Protein AF-A0A7S1TAL3-F1 (afdb_monomer_lite)

Structure (mmCIF, N/CA/C/O backbone):
data_AF-A0A7S1TAL3-F1
#
_entry.id   AF-A0A7S1TAL3-F1
#
loop_
_atom_site.group_PDB
_atom_site.id
_atom_site.type_symbol
_atom_site.label_atom_id
_atom_site.label_alt_id
_atom_site.label_comp_id
_atom_site.label_asym_id
_atom_site.label_entity_id
_atom_site.label_seq_id
_atom_site.pdbx_PDB_ins_code
_atom_site.Cartn_x
_atom_site.Cartn_y
_atom_site.Cartn_z
_atom_site.occupancy
_atom_site.B_iso_or_equiv
_atom_site.auth_seq_id
_atom_site.auth_comp_id
_atom_site.auth_asym_id
_atom_site.auth_atom_id
_atom_site.pdbx_PDB_model_num
ATOM 1 N N . VAL A 1 1 ? 20.346 -22.098 3.395 1.00 31.67 1 VAL A N 1
ATOM 2 C CA . VAL A 1 1 ? 19.016 -22.725 3.570 1.00 31.67 1 VAL A CA 1
ATOM 3 C C . VAL A 1 1 ? 18.411 -22.099 4.818 1.00 31.67 1 VAL A C 1
ATOM 5 O O . VAL A 1 1 ? 18.788 -22.485 5.912 1.00 31.67 1 VAL A O 1
ATOM 8 N N . GLY A 1 2 ? 17.662 -21.004 4.660 1.00 36.34 2 GLY A N 1
ATOM 9 C CA . GLY A 1 2 ? 17.083 -20.245 5.777 1.00 36.34 2 GLY A CA 1
ATOM 10 C C . GLY A 1 2 ? 15.679 -20.756 6.079 1.00 36.34 2 GLY A C 1
ATOM 11 O O . GLY A 1 2 ? 14.938 -21.040 5.139 1.00 36.34 2 GLY A O 1
ATOM 12 N N . ALA A 1 3 ? 15.357 -20.921 7.361 1.00 31.17 3 ALA A N 1
ATOM 13 C CA . ALA A 1 3 ? 14.063 -21.399 7.830 1.00 31.17 3 ALA A CA 1
ATOM 14 C C . ALA A 1 3 ? 12.910 -20.574 7.228 1.00 31.17 3 ALA A C 1
ATOM 16 O O . ALA A 1 3 ? 12.996 -19.350 7.124 1.00 31.17 3 ALA A O 1
ATOM 17 N N . GLN A 1 4 ? 11.852 -21.261 6.797 1.00 40.84 4 GLN A N 1
ATOM 18 C CA . GLN A 1 4 ? 10.579 -20.632 6.464 1.00 40.84 4 GLN A CA 1
ATOM 19 C C . GLN A 1 4 ? 9.936 -20.204 7.785 1.00 40.84 4 GLN A C 1
ATOM 21 O O . GLN A 1 4 ? 9.434 -21.050 8.518 1.00 40.84 4 GLN A O 1
ATOM 26 N N . ASP A 1 5 ? 9.989 -18.917 8.120 1.00 50.72 5 ASP A N 1
ATOM 27 C CA . ASP A 1 5 ? 9.186 -18.391 9.221 1.00 50.72 5 ASP A CA 1
ATOM 28 C C . ASP A 1 5 ? 7.771 -18.150 8.689 1.00 50.72 5 ASP A C 1
ATOM 30 O O . ASP A 1 5 ? 7.464 -17.083 8.159 1.00 50.72 5 ASP A O 1
ATOM 34 N N . GLU A 1 6 ? 6.877 -19.126 8.867 1.00 53.66 6 GLU A N 1
ATOM 35 C CA . GLU A 1 6 ? 5.425 -19.036 8.589 1.00 53.66 6 GLU A CA 1
ATOM 36 C C . GLU A 1 6 ? 4.702 -17.974 9.460 1.00 53.66 6 GLU A C 1
ATOM 38 O O . GLU A 1 6 ? 3.482 -17.965 9.632 1.00 53.66 6 GLU A O 1
ATOM 43 N N . HIS A 1 7 ? 5.454 -17.056 10.068 1.00 68.19 7 HIS A N 1
ATOM 44 C CA . HIS A 1 7 ? 4.998 -16.087 11.052 1.00 68.19 7 HIS A CA 1
ATOM 45 C C . HIS A 1 7 ? 5.219 -14.635 10.628 1.00 68.19 7 HIS A C 1
ATOM 47 O O . HIS A 1 7 ? 4.791 -13.735 11.359 1.00 68.19 7 HIS A O 1
ATOM 53 N N . LEU A 1 8 ? 5.837 -14.373 9.476 1.00 85.94 8 LEU A N 1
ATOM 54 C CA . LEU A 1 8 ? 6.103 -13.004 9.045 1.00 85.94 8 LEU A CA 1
ATOM 55 C C . LEU A 1 8 ? 4.869 -12.356 8.420 1.00 85.94 8 LEU A C 1
ATOM 57 O O . LEU A 1 8 ? 4.159 -12.945 7.603 1.00 85.94 8 LEU A O 1
ATOM 61 N N . VAL A 1 9 ? 4.642 -11.104 8.805 1.00 90.19 9 VAL A N 1
ATOM 62 C CA . VAL A 1 9 ? 3.695 -10.208 8.149 1.00 90.19 9 VAL A CA 1
ATOM 63 C C . VAL A 1 9 ? 4.420 -9.488 7.014 1.00 90.19 9 VAL A C 1
ATOM 65 O O . VAL A 1 9 ? 5.457 -8.852 7.227 1.00 90.19 9 VAL A O 1
ATOM 68 N N . CYS A 1 10 ? 3.862 -9.596 5.813 1.00 91.50 10 CYS A N 1
ATOM 69 C CA . CYS A 1 10 ? 4.361 -8.963 4.604 1.00 91.50 10 CYS A CA 1
ATOM 70 C C . CYS A 1 10 ? 4.249 -7.439 4.705 1.00 91.50 10 CYS A C 1
ATOM 72 O O . CYS A 1 10 ? 3.148 -6.931 4.918 1.00 91.50 10 CYS A O 1
ATOM 74 N N . THR A 1 11 ? 5.338 -6.695 4.481 1.00 91.81 11 THR A N 1
ATOM 75 C CA . THR A 1 11 ? 5.285 -5.223 4.518 1.00 91.81 11 THR A CA 1
ATOM 76 C C . THR A 1 11 ? 4.752 -4.564 3.243 1.00 91.81 11 THR A C 1
ATOM 78 O O . THR A 1 11 ? 4.696 -3.342 3.179 1.00 91.81 11 THR A O 1
ATOM 81 N N . GLY A 1 12 ? 4.319 -5.329 2.241 1.00 92.62 12 GLY A N 1
ATOM 82 C CA . GLY A 1 12 ? 3.618 -4.778 1.074 1.00 92.62 12 GLY A CA 1
ATOM 83 C C . GLY A 1 12 ? 2.098 -4.933 1.109 1.00 92.62 12 GLY A C 1
ATOM 84 O O . GLY A 1 12 ? 1.425 -4.426 0.219 1.00 92.62 12 GLY A O 1
ATOM 85 N N . PHE A 1 13 ? 1.531 -5.606 2.119 1.00 95.50 13 PHE A N 1
ATOM 86 C CA . PHE A 1 13 ? 0.078 -5.669 2.305 1.00 95.50 13 PHE A CA 1
ATOM 87 C C . PHE A 1 13 ? -0.296 -5.899 3.778 1.00 95.50 13 PHE A C 1
ATOM 89 O O . PHE A 1 13 ? -0.307 -7.037 4.260 1.00 95.50 13 PHE A O 1
ATOM 96 N N . PHE A 1 14 ? -0.613 -4.824 4.500 1.00 95.38 14 PHE A N 1
ATOM 97 C CA . PHE A 1 14 ? -1.013 -4.878 5.911 1.00 95.38 14 PHE A CA 1
ATOM 98 C C . PHE A 1 14 ? -1.975 -3.752 6.276 1.00 95.38 14 PHE A C 1
ATOM 100 O O . PHE A 1 14 ? -2.014 -2.705 5.641 1.00 95.38 14 PHE A O 1
ATOM 107 N N . MET A 1 15 ? -2.724 -3.953 7.348 1.00 97.31 15 MET A N 1
ATOM 108 C CA . MET A 1 15 ? -3.739 -3.068 7.877 1.00 97.31 15 MET A CA 1
ATOM 109 C C . MET A 1 15 ? -3.502 -2.823 9.364 1.00 97.31 15 MET A C 1
ATOM 111 O O . MET A 1 15 ? -3.191 -3.746 10.118 1.00 97.31 15 MET A O 1
ATOM 115 N N . PHE A 1 16 ? -3.699 -1.578 9.777 1.00 98.19 16 PHE A N 1
ATOM 116 C CA . PHE A 1 16 ? -3.522 -1.108 11.141 1.00 98.19 16 PHE A CA 1
ATOM 117 C C . PHE A 1 16 ? -4.786 -0.434 11.654 1.00 98.19 16 PHE A C 1
ATOM 119 O O . PHE A 1 16 ? -5.358 0.411 10.964 1.00 98.19 16 PHE A O 1
ATOM 126 N N . SER A 1 17 ? -5.184 -0.754 12.884 1.00 97.12 17 SER A N 1
ATOM 127 C CA . SER A 1 17 ? -6.242 -0.025 13.585 1.00 97.12 17 SER A CA 1
ATOM 128 C C . SER A 1 17 ? -5.809 1.416 13.870 1.00 97.12 17 SER A C 1
ATOM 130 O O . SER A 1 17 ? -4.760 1.653 14.475 1.00 97.12 17 SER A O 1
ATOM 132 N N . THR A 1 18 ? -6.631 2.394 13.482 1.00 96.62 18 THR A N 1
ATOM 133 C CA . THR A 1 18 ? -6.373 3.819 13.759 1.00 96.62 18 THR A CA 1
ATOM 134 C C . THR A 1 18 ? -6.620 4.174 15.226 1.00 96.62 18 THR A C 1
ATOM 136 O O . THR A 1 18 ? -6.061 5.145 15.740 1.00 96.62 18 THR A O 1
ATOM 139 N N . GLY A 1 19 ? -7.437 3.390 15.930 1.00 92.88 19 GLY A N 1
ATOM 140 C CA . GLY A 1 19 ? -7.801 3.634 17.326 1.00 92.88 19 GLY A CA 1
ATOM 141 C C . GLY A 1 19 ? -6.723 3.226 18.331 1.00 92.88 19 GLY A C 1
ATOM 142 O O . GLY A 1 19 ? -6.745 3.700 19.460 1.00 92.88 19 GLY A O 1
ATOM 143 N N . SER A 1 20 ? -5.759 2.385 17.941 1.00 95.31 20 SER A N 1
ATOM 144 C CA . SER A 1 20 ? -4.772 1.820 18.869 1.00 95.31 20 SER A CA 1
ATOM 145 C C . SER A 1 20 ? -3.570 2.757 19.092 1.00 95.31 20 SER A C 1
ATOM 147 O O . SER A 1 20 ? -2.819 3.045 18.153 1.00 95.31 20 SER A O 1
ATOM 149 N N . PRO A 1 21 ? -3.305 3.229 20.328 1.00 95.62 21 PRO A N 1
ATOM 150 C CA . PRO A 1 21 ? -2.084 3.980 20.632 1.00 95.62 21 PRO A CA 1
ATOM 151 C C . PRO A 1 21 ? -0.825 3.118 20.485 1.00 95.62 21 PRO A C 1
ATOM 153 O O . PRO A 1 21 ? 0.211 3.609 20.047 1.00 95.62 21 PRO A O 1
ATOM 156 N N . ARG A 1 22 ? -0.925 1.815 20.784 1.00 96.25 22 ARG A N 1
ATOM 157 C CA . ARG A 1 22 ? 0.180 0.854 20.652 1.00 96.25 22 ARG A CA 1
ATOM 158 C C . ARG A 1 22 ? 0.617 0.667 19.206 1.00 96.25 22 ARG A C 1
ATOM 160 O O . ARG A 1 22 ? 1.812 0.596 18.948 1.00 96.25 22 ARG A O 1
ATOM 167 N N . VAL A 1 23 ? -0.329 0.662 18.265 1.00 97.06 23 VAL A N 1
ATOM 168 C CA . VAL A 1 23 ? -0.021 0.674 16.827 1.00 97.06 23 VAL A CA 1
ATOM 169 C C . VAL A 1 23 ? 0.816 1.901 16.467 1.00 97.06 23 VAL A C 1
ATOM 171 O O . VAL A 1 23 ? 1.819 1.770 15.773 1.00 97.06 23 VAL A O 1
ATOM 174 N N . ARG A 1 24 ? 0.473 3.089 16.982 1.00 97.50 24 ARG A N 1
ATOM 175 C CA . ARG A 1 24 ? 1.278 4.299 16.742 1.00 97.50 24 ARG A CA 1
ATOM 176 C C . ARG A 1 24 ? 2.685 4.172 17.328 1.00 97.50 24 ARG A C 1
ATOM 178 O O . ARG A 1 24 ? 3.638 4.555 16.658 1.00 97.50 24 ARG A O 1
ATOM 185 N N . SER A 1 25 ? 2.828 3.622 18.536 1.00 97.88 25 SER A N 1
ATOM 186 C CA . SER A 1 25 ? 4.144 3.358 19.140 1.00 97.88 25 SER A CA 1
ATOM 187 C C . SER A 1 25 ? 4.979 2.396 18.289 1.00 97.88 25 SER A C 1
ATOM 189 O O . SER A 1 25 ? 6.106 2.733 17.938 1.00 97.88 25 SER A O 1
ATOM 191 N N . LEU A 1 26 ? 4.398 1.270 17.855 1.00 97.12 26 LEU A N 1
ATOM 192 C CA . LEU A 1 26 ? 5.050 0.311 16.958 1.00 97.12 26 LEU A CA 1
ATOM 193 C C . LEU A 1 26 ? 5.553 0.985 15.674 1.00 97.12 26 LEU A C 1
ATOM 195 O O . LEU A 1 26 ? 6.685 0.755 15.252 1.00 97.12 26 LEU A O 1
ATOM 199 N N . LEU A 1 27 ? 4.718 1.811 15.042 1.00 96.50 27 LEU A N 1
ATOM 200 C CA . LEU A 1 27 ? 5.072 2.485 13.796 1.00 96.50 27 LEU A CA 1
ATOM 201 C C . LEU A 1 27 ? 6.194 3.516 13.983 1.00 96.50 27 LEU A C 1
ATOM 203 O O . LEU A 1 27 ? 7.066 3.608 13.120 1.00 96.50 27 LEU A O 1
ATOM 207 N N . ARG A 1 28 ? 6.210 4.256 15.102 1.00 96.00 28 ARG A N 1
ATOM 208 C CA . ARG A 1 28 ? 7.301 5.194 15.434 1.00 96.00 28 ARG A CA 1
ATOM 209 C C . ARG A 1 28 ? 8.612 4.455 15.714 1.00 96.00 28 ARG A C 1
ATOM 211 O O . ARG A 1 28 ? 9.658 4.866 15.217 1.00 96.00 28 ARG A O 1
ATOM 218 N N . ASP A 1 29 ? 8.560 3.330 16.424 1.00 95.19 29 ASP A N 1
ATOM 219 C CA . ASP A 1 29 ? 9.739 2.488 16.660 1.00 95.19 29 ASP A CA 1
ATOM 220 C C . ASP A 1 29 ? 10.274 1.880 15.357 1.00 95.19 29 ASP A C 1
ATOM 222 O O . ASP A 1 29 ? 11.488 1.806 15.142 1.00 95.19 29 ASP A O 1
ATOM 226 N N . TRP A 1 30 ? 9.370 1.461 14.465 1.00 94.50 30 TRP A N 1
ATOM 227 C CA . TRP A 1 30 ? 9.727 0.982 13.135 1.00 94.50 30 TRP A CA 1
ATOM 228 C C . TRP A 1 30 ? 10.396 2.085 12.309 1.00 94.50 30 TRP A C 1
ATOM 230 O O . TRP A 1 30 ? 11.472 1.859 11.754 1.00 94.50 30 TRP A O 1
ATOM 240 N N . GLU A 1 31 ? 9.819 3.288 12.272 1.00 92.69 31 GLU A N 1
ATOM 241 C CA . GLU A 1 31 ? 10.407 4.447 11.595 1.00 92.69 31 GLU A CA 1
ATOM 242 C C . GLU A 1 31 ? 11.824 4.752 12.104 1.00 92.69 31 GLU A C 1
ATOM 244 O O . GLU A 1 31 ? 12.770 4.852 11.311 1.00 92.69 31 GLU A O 1
ATOM 249 N N . ALA A 1 32 ? 11.987 4.860 13.424 1.00 91.31 32 ALA A N 1
ATOM 250 C CA . ALA A 1 32 ? 13.266 5.165 14.055 1.00 91.31 32 ALA A CA 1
ATOM 251 C C . ALA A 1 32 ? 14.331 4.112 13.712 1.00 91.31 32 ALA A C 1
ATOM 253 O O . ALA A 1 32 ? 15.480 4.448 13.417 1.00 91.31 32 ALA A O 1
ATOM 254 N N . ALA A 1 33 ? 13.944 2.834 13.678 1.00 89.56 33 ALA A N 1
ATOM 255 C CA . ALA A 1 33 ? 14.858 1.739 13.386 1.00 89.56 33 ALA A CA 1
ATOM 256 C C . ALA A 1 33 ? 15.307 1.688 11.912 1.00 89.56 33 ALA A C 1
ATOM 258 O O . ALA A 1 33 ? 16.466 1.363 11.643 1.00 89.56 33 ALA A O 1
ATOM 259 N N . ILE A 1 34 ? 14.439 2.027 10.947 1.00 86.06 34 ILE A N 1
ATOM 260 C CA . ILE A 1 34 ? 14.792 1.954 9.513 1.00 86.06 34 ILE A CA 1
ATOM 261 C C . ILE A 1 34 ? 15.423 3.230 8.958 1.00 86.06 34 ILE A C 1
ATOM 263 O O . ILE A 1 34 ? 16.014 3.192 7.877 1.00 86.06 34 ILE A O 1
ATOM 267 N N . SER A 1 35 ? 15.357 4.341 9.695 1.00 71.50 35 SER A N 1
ATOM 268 C CA . SER A 1 35 ? 15.906 5.640 9.276 1.00 71.50 35 SER A CA 1
ATOM 269 C C . SER A 1 35 ? 17.418 5.612 8.992 1.00 71.50 35 SER A C 1
ATOM 271 O O . SER A 1 35 ? 17.929 6.477 8.287 1.00 71.50 35 SER A O 1
ATOM 273 N N . HIS A 1 36 ? 18.131 4.577 9.450 1.00 63.97 36 HIS A N 1
ATOM 274 C CA . HIS A 1 36 ? 19.556 4.371 9.175 1.00 63.97 36 HIS A CA 1
ATOM 275 C C . HIS A 1 36 ? 19.860 3.590 7.881 1.00 63.97 36 HIS A C 1
ATOM 277 O O . HIS A 1 36 ? 21.029 3.356 7.582 1.00 63.97 36 HIS A O 1
ATOM 283 N N . GLY A 1 37 ? 18.848 3.161 7.113 1.00 58.12 37 GLY A N 1
ATOM 284 C CA . GLY A 1 37 ? 18.991 2.691 5.724 1.00 58.12 37 GLY A CA 1
ATOM 285 C C . GLY A 1 37 ? 19.836 1.429 5.497 1.00 58.12 37 GLY A C 1
ATOM 286 O O . GLY A 1 37 ? 20.181 1.124 4.358 1.00 58.12 37 GLY A O 1
ATOM 287 N N . LYS A 1 38 ? 20.202 0.688 6.551 1.00 62.31 38 LYS A N 1
ATOM 288 C CA . LYS A 1 38 ? 21.077 -0.497 6.445 1.00 62.31 38 LYS A CA 1
ATOM 289 C C . LYS A 1 38 ? 20.323 -1.826 6.410 1.00 62.31 38 LYS A C 1
ATOM 291 O O . LYS A 1 38 ? 20.870 -2.799 5.897 1.00 62.31 38 LYS A O 1
ATOM 296 N N . VAL A 1 39 ? 19.080 -1.863 6.886 1.00 70.44 39 VAL A N 1
ATOM 297 C CA . VAL A 1 39 ? 18.342 -3.107 7.160 1.00 70.44 39 VAL A CA 1
ATOM 298 C C . VAL A 1 39 ? 17.138 -3.260 6.226 1.00 70.44 39 VAL A C 1
ATOM 300 O O . VAL A 1 39 ? 16.572 -2.272 5.761 1.00 70.44 39 VAL A O 1
ATOM 303 N N . VAL A 1 40 ? 16.754 -4.505 5.935 1.00 77.81 40 VAL A N 1
ATOM 304 C CA . VAL A 1 40 ? 15.562 -4.837 5.142 1.00 77.81 40 VAL A CA 1
ATOM 305 C C . VAL A 1 40 ? 14.298 -4.416 5.895 1.00 77.81 40 VAL A C 1
ATOM 307 O O . VAL A 1 40 ? 14.101 -4.778 7.055 1.00 77.81 40 VAL A O 1
ATOM 310 N N . ASN A 1 41 ? 13.422 -3.668 5.221 1.00 84.12 41 ASN A N 1
ATOM 311 C CA . ASN A 1 41 ? 12.219 -3.066 5.803 1.00 84.12 41 ASN A CA 1
ATOM 312 C C . ASN A 1 41 ? 11.300 -4.090 6.507 1.00 84.12 41 ASN A C 1
ATOM 314 O O . ASN A 1 41 ? 10.882 -3.849 7.639 1.00 84.12 41 ASN A O 1
ATOM 318 N N . GLN A 1 42 ? 11.044 -5.241 5.868 1.00 86.88 42 GLN A N 1
ATOM 319 C CA . GLN A 1 42 ? 10.211 -6.319 6.419 1.00 86.88 42 GLN A CA 1
ATOM 320 C C . GLN A 1 42 ? 10.800 -6.951 7.682 1.00 86.88 42 GLN A C 1
ATOM 322 O O . GLN A 1 42 ? 10.053 -7.264 8.610 1.00 86.88 42 GLN A O 1
ATOM 327 N N . TYR A 1 43 ? 12.126 -7.114 7.731 1.00 87.25 43 TYR A N 1
ATOM 328 C CA . TYR A 1 43 ? 12.809 -7.678 8.894 1.00 87.25 43 TYR A CA 1
ATOM 329 C C . TYR A 1 43 ? 12.620 -6.779 10.113 1.00 87.25 43 TYR A C 1
ATOM 331 O O . TYR A 1 43 ? 12.128 -7.233 11.142 1.00 87.25 43 TYR A O 1
ATOM 339 N N . VAL A 1 44 ? 12.926 -5.486 9.968 1.00 89.88 44 VAL A N 1
ATOM 340 C CA . VAL A 1 44 ? 12.800 -4.534 11.078 1.00 89.88 44 VAL A CA 1
ATOM 341 C C . VAL A 1 44 ? 11.356 -4.442 11.551 1.00 89.88 44 VAL A C 1
ATOM 343 O O . VAL A 1 44 ? 11.113 -4.449 12.753 1.00 89.88 44 VAL A O 1
ATOM 346 N N . PHE A 1 45 ? 10.392 -4.400 10.626 1.00 92.94 45 PHE A N 1
ATOM 347 C CA . PHE A 1 45 ? 8.981 -4.374 10.996 1.00 92.94 45 PHE A CA 1
ATOM 348 C C . PHE A 1 45 ? 8.594 -5.576 11.861 1.00 92.94 45 PHE A C 1
ATOM 350 O O . PHE A 1 45 ? 8.021 -5.397 12.931 1.00 92.94 45 PHE A O 1
ATOM 357 N N . ASN A 1 46 ? 8.921 -6.794 11.420 1.00 92.38 46 ASN A N 1
ATOM 358 C CA . ASN A 1 46 ? 8.547 -8.005 12.144 1.00 92.38 46 ASN A CA 1
ATOM 359 C C . ASN A 1 46 ? 9.306 -8.144 13.472 1.00 92.38 46 ASN A C 1
ATOM 361 O O . ASN A 1 46 ? 8.701 -8.559 14.456 1.00 92.38 46 ASN A O 1
ATOM 365 N N . GLU A 1 47 ? 10.578 -7.736 13.538 1.00 91.50 47 GLU A N 1
ATOM 366 C CA . GLU A 1 47 ? 11.334 -7.646 14.796 1.00 91.50 47 GLU A CA 1
ATOM 367 C C . GLU A 1 47 ? 10.617 -6.728 15.797 1.00 91.50 47 GLU A C 1
ATOM 369 O O . GLU A 1 47 ? 10.385 -7.115 16.943 1.00 91.50 47 GLU A O 1
ATOM 374 N N . LYS A 1 48 ? 10.204 -5.527 15.361 1.00 93.62 48 LYS A N 1
ATOM 375 C CA . LYS A 1 48 ? 9.462 -4.602 16.228 1.00 93.62 48 LYS A CA 1
ATOM 376 C C . LYS A 1 48 ? 8.092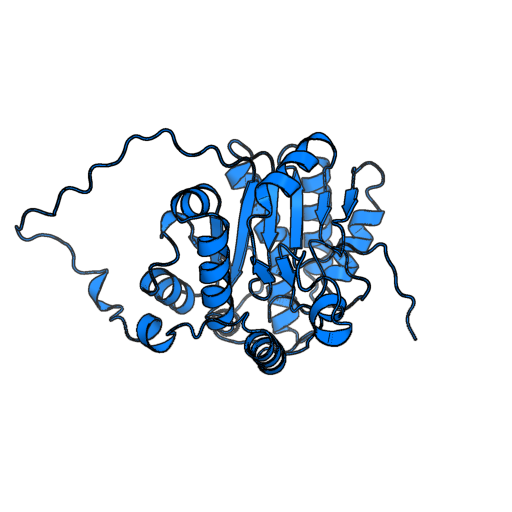 -5.153 16.588 1.00 93.62 48 LYS A C 1
ATOM 378 O O . LYS A 1 48 ? 7.752 -5.153 17.763 1.00 93.62 48 LYS A O 1
ATOM 383 N N . LEU A 1 49 ? 7.340 -5.706 15.639 1.00 94.00 49 LEU A N 1
ATOM 384 C CA . LEU A 1 49 ? 6.025 -6.294 15.901 1.00 94.00 49 LEU A CA 1
ATOM 385 C C . LEU A 1 49 ? 6.093 -7.401 16.966 1.00 94.00 49 LEU A C 1
ATOM 387 O O . LEU A 1 49 ? 5.236 -7.461 17.842 1.00 94.00 49 LEU A O 1
ATOM 391 N N . GLN A 1 50 ? 7.134 -8.239 16.944 1.00 92.19 50 GLN A N 1
ATOM 392 C CA . GLN A 1 50 ? 7.340 -9.289 17.948 1.00 92.19 50 GLN A CA 1
ATOM 393 C C . GLN A 1 50 ? 7.608 -8.749 19.361 1.00 92.19 50 GLN A C 1
ATOM 395 O O . GLN A 1 50 ? 7.318 -9.449 20.334 1.00 92.19 50 GLN A O 1
ATOM 400 N N . ALA A 1 51 ? 8.139 -7.531 19.497 1.00 93.25 51 ALA A N 1
ATOM 401 C CA . ALA A 1 51 ? 8.347 -6.892 20.796 1.00 93.25 51 ALA A CA 1
ATOM 402 C C . ALA A 1 51 ? 7.029 -6.414 21.440 1.00 93.25 51 ALA A C 1
ATOM 404 O O . ALA A 1 51 ? 6.944 -6.314 22.663 1.00 93.25 51 ALA A O 1
ATOM 405 N N . TYR A 1 52 ? 5.983 -6.184 20.641 1.00 94.56 52 TYR A N 1
ATOM 406 C CA . TYR A 1 52 ? 4.663 -5.733 21.091 1.00 94.56 52 TYR A CA 1
ATOM 407 C C . TYR A 1 52 ? 3.712 -6.919 21.318 1.00 94.56 52 TYR A C 1
ATOM 409 O O . TYR A 1 52 ? 2.803 -7.183 20.532 1.00 94.56 52 TYR A O 1
ATOM 417 N N . ARG A 1 53 ? 3.933 -7.665 22.409 1.00 90.38 53 ARG A N 1
ATOM 418 C CA . ARG A 1 53 ? 3.177 -8.894 22.742 1.00 90.38 53 ARG A CA 1
ATOM 419 C C . ARG A 1 53 ? 1.695 -8.666 23.063 1.00 90.38 53 ARG A C 1
ATOM 421 O O . ARG A 1 53 ? 0.929 -9.622 23.043 1.00 90.38 53 ARG A O 1
ATOM 428 N N . ASP A 1 54 ? 1.311 -7.434 23.381 1.00 92.19 54 ASP A N 1
ATOM 429 C CA . ASP A 1 54 ? -0.056 -7.021 23.706 1.00 92.19 54 ASP A CA 1
ATOM 430 C C . ASP A 1 54 ? -0.891 -6.639 22.473 1.00 92.19 54 ASP A C 1
ATOM 432 O O . ASP A 1 54 ? -2.110 -6.508 22.584 1.00 92.19 54 ASP A O 1
ATOM 436 N N . LEU A 1 55 ? -0.273 -6.493 21.294 1.00 95.25 55 LEU A N 1
ATOM 437 C CA . LEU A 1 55 ? -1.004 -6.272 20.048 1.00 95.25 55 LEU A CA 1
ATOM 438 C C . LEU A 1 55 ? -1.674 -7.562 19.570 1.00 95.25 55 LEU A C 1
ATOM 440 O O . LEU A 1 55 ? -1.041 -8.611 19.431 1.00 95.25 55 LEU A O 1
ATOM 444 N N . ARG A 1 56 ? -2.958 -7.467 19.223 1.00 96.00 56 ARG A N 1
ATOM 445 C CA . ARG A 1 56 ? -3.690 -8.562 18.584 1.00 96.00 56 ARG A CA 1
ATOM 446 C C . ARG A 1 56 ? -3.353 -8.563 17.099 1.00 96.00 56 ARG A C 1
ATOM 448 O O . ARG A 1 56 ? -3.774 -7.676 16.358 1.00 96.00 56 ARG A O 1
ATOM 455 N N . VAL A 1 57 ? -2.593 -9.563 16.664 1.00 94.94 57 VAL A N 1
ATOM 456 C CA . VAL A 1 57 ? -2.122 -9.685 15.279 1.00 94.94 57 VAL A CA 1
ATOM 457 C C . VAL A 1 57 ? -2.852 -10.819 14.569 1.00 94.94 57 VAL A C 1
ATOM 459 O O . VAL A 1 57 ? -2.853 -11.950 15.052 1.00 94.94 57 VAL A O 1
ATOM 462 N N . SER A 1 58 ? -3.416 -10.534 13.397 1.00 94.25 58 SER A N 1
ATOM 463 C CA . SER A 1 58 ? -3.932 -11.550 12.479 1.00 94.25 58 SER A CA 1
ATOM 464 C C . SER A 1 58 ? -3.097 -11.639 11.213 1.00 94.25 58 SER A C 1
ATOM 466 O O . SER A 1 58 ? -2.505 -10.669 10.737 1.00 94.25 58 SER A O 1
ATOM 468 N N . ARG A 1 59 ? -3.077 -12.838 10.649 1.00 92.25 59 ARG A N 1
ATOM 469 C CA . ARG A 1 59 ? -2.387 -13.162 9.412 1.00 92.25 59 ARG A CA 1
ATOM 470 C C . ARG A 1 59 ? -3.418 -13.620 8.401 1.00 92.25 59 ARG A C 1
ATOM 472 O O . ARG A 1 59 ? -4.154 -14.572 8.647 1.00 92.25 59 ARG A O 1
ATOM 479 N N . LEU A 1 60 ? -3.468 -12.940 7.267 1.00 93.94 60 LEU A N 1
ATOM 480 C CA . LEU A 1 60 ? -4.441 -13.232 6.227 1.00 93.94 60 LEU A CA 1
ATOM 481 C C . LEU A 1 60 ? -4.167 -14.608 5.605 1.00 93.94 60 LEU A C 1
ATOM 483 O O . LEU A 1 60 ? -3.003 -14.989 5.456 1.00 93.94 60 LEU A O 1
ATOM 487 N N . PRO A 1 61 ? -5.213 -15.369 5.244 1.00 92.25 61 PRO A N 1
ATOM 488 C CA . PRO A 1 61 ? -5.043 -16.706 4.703 1.00 92.25 61 PRO A CA 1
ATOM 489 C C . PRO A 1 61 ? -4.434 -16.646 3.302 1.00 92.25 61 PRO A C 1
ATOM 491 O O . PRO A 1 61 ? -4.911 -15.913 2.433 1.00 92.25 61 PRO A O 1
ATOM 494 N N . HIS A 1 62 ? -3.429 -17.485 3.051 1.00 90.31 62 HIS A N 1
ATOM 495 C CA . HIS A 1 62 ? -2.786 -17.600 1.741 1.00 90.31 62 HIS A CA 1
ATOM 496 C C . HIS A 1 62 ? -3.749 -17.943 0.600 1.00 90.31 62 HIS A C 1
ATOM 498 O O . HIS A 1 62 ? -3.483 -17.582 -0.542 1.00 90.31 62 HIS A O 1
ATOM 504 N N . SER A 1 63 ? -4.884 -18.581 0.899 1.00 91.31 63 SER A N 1
ATOM 505 C CA . SER A 1 63 ? -5.921 -18.865 -0.093 1.00 91.31 63 SER A CA 1
ATOM 506 C C . SER A 1 63 ? -6.574 -17.622 -0.686 1.00 91.31 63 SER A C 1
ATOM 508 O O . SER A 1 63 ? -7.007 -17.663 -1.836 1.00 91.31 63 SER A O 1
ATOM 510 N N . LEU A 1 64 ? -6.625 -16.526 0.070 1.00 94.69 64 LEU A N 1
ATOM 511 C CA . LEU A 1 64 ? -7.218 -15.262 -0.364 1.00 94.69 64 LEU A CA 1
ATOM 512 C C . LEU A 1 64 ? -6.151 -14.197 -0.655 1.00 94.69 64 LEU A C 1
ATOM 514 O O . LEU A 1 64 ? -6.375 -13.337 -1.503 1.00 94.69 64 LEU A O 1
ATOM 518 N N . PHE A 1 65 ? -4.997 -14.276 0.015 1.00 95.00 65 PHE A N 1
ATOM 519 C CA . PHE A 1 65 ? -3.891 -13.319 -0.083 1.00 95.00 65 PHE A CA 1
ATOM 520 C C . PHE A 1 65 ? -2.549 -14.043 -0.315 1.00 95.00 65 PHE A C 1
ATOM 522 O O . PHE A 1 65 ? -1.666 -14.011 0.549 1.00 95.00 65 PHE A O 1
ATOM 529 N N . PRO A 1 66 ? -2.380 -14.779 -1.431 1.00 92.94 66 PRO A N 1
ATOM 530 C CA . PRO A 1 66 ? -1.136 -15.484 -1.708 1.00 92.94 66 PRO A CA 1
ATOM 531 C C . PRO A 1 66 ? 0.026 -14.520 -1.977 1.00 92.94 66 PRO A C 1
ATOM 533 O O . PRO A 1 66 ? -0.122 -13.500 -2.657 1.00 92.94 66 PRO A O 1
ATOM 536 N N . SER A 1 67 ? 1.219 -14.907 -1.521 1.00 90.50 67 SER A N 1
ATOM 537 C CA . SER A 1 67 ? 2.465 -14.302 -1.996 1.00 90.50 67 SER A CA 1
ATOM 538 C C . SER A 1 67 ? 2.720 -14.673 -3.458 1.00 90.50 67 SER A C 1
ATOM 540 O O . SER A 1 67 ? 2.173 -15.654 -3.983 1.00 90.50 67 SER A O 1
ATOM 542 N N . GLY A 1 68 ? 3.622 -13.943 -4.111 1.00 88.50 68 GLY A N 1
ATOM 543 C CA . GLY A 1 68 ? 3.955 -14.185 -5.512 1.00 88.50 68 GLY A CA 1
ATOM 544 C C . GLY A 1 68 ? 4.496 -15.596 -5.739 1.00 88.50 68 GLY A C 1
ATOM 545 O O . GLY A 1 68 ? 4.184 -16.242 -6.738 1.00 88.50 68 GLY A O 1
ATOM 546 N N . LYS A 1 69 ? 5.228 -16.149 -4.769 1.00 88.50 69 LYS A N 1
ATOM 547 C CA . LYS A 1 69 ? 5.697 -17.534 -4.854 1.00 88.50 69 LYS A CA 1
ATOM 548 C C . LYS A 1 69 ? 4.532 -18.523 -4.905 1.00 88.50 69 LYS A C 1
ATOM 550 O O . LYS A 1 69 ? 4.526 -19.395 -5.774 1.00 88.50 69 LYS A O 1
ATOM 555 N N . LYS A 1 70 ? 3.553 -18.394 -4.004 1.00 89.19 70 LYS A N 1
ATOM 556 C CA . LYS A 1 70 ? 2.405 -19.309 -3.957 1.00 89.19 70 LYS A CA 1
ATOM 557 C C . LYS A 1 70 ? 1.575 -19.230 -5.232 1.00 89.19 70 LYS A C 1
ATOM 559 O O . LYS A 1 70 ? 1.257 -20.260 -5.822 1.00 89.19 70 LYS A O 1
ATOM 564 N N . PHE A 1 71 ? 1.288 -18.012 -5.685 1.00 92.06 71 PHE A N 1
ATOM 565 C CA . PHE A 1 71 ? 0.433 -17.797 -6.847 1.00 92.06 71 PHE A CA 1
ATOM 566 C C . PHE A 1 71 ? 1.114 -18.191 -8.165 1.00 92.06 71 PHE A C 1
ATOM 568 O O . PHE A 1 71 ? 0.575 -18.987 -8.934 1.00 92.06 71 PHE A O 1
ATOM 575 N N . PHE A 1 72 ? 2.312 -17.661 -8.433 1.00 90.12 72 PHE A N 1
ATOM 576 C CA . PHE A 1 72 ? 2.959 -17.806 -9.740 1.00 90.12 72 PHE A CA 1
ATOM 577 C C . PHE A 1 72 ? 3.826 -19.061 -9.845 1.00 90.12 72 PHE A C 1
ATOM 579 O O . PHE A 1 72 ? 3.830 -19.707 -10.888 1.00 90.12 72 PHE A O 1
ATOM 586 N N . HIS A 1 73 ? 4.565 -19.417 -8.791 1.00 84.56 73 HIS A N 1
ATOM 587 C CA . HIS A 1 73 ? 5.530 -20.519 -8.856 1.00 84.56 73 HIS A CA 1
ATOM 588 C C . HIS A 1 73 ? 4.911 -21.853 -8.427 1.00 84.56 73 HIS A C 1
ATOM 590 O O . HIS A 1 73 ? 5.097 -22.864 -9.093 1.00 84.56 73 HIS A O 1
ATOM 596 N N . GLN A 1 74 ? 4.131 -21.857 -7.345 1.00 86.62 74 GLN A N 1
ATOM 597 C CA . GLN A 1 74 ? 3.481 -23.073 -6.841 1.00 86.62 74 GLN A CA 1
ATOM 598 C C . GLN A 1 74 ? 2.093 -23.304 -7.455 1.00 86.62 74 GLN A C 1
ATOM 600 O O . GLN A 1 74 ? 1.481 -24.338 -7.202 1.00 86.62 74 GLN A O 1
ATOM 605 N N . SER A 1 75 ? 1.602 -22.364 -8.274 1.00 84.31 75 SER A N 1
ATOM 606 C CA . SER A 1 75 ? 0.283 -22.414 -8.919 1.00 84.31 75 SER A CA 1
ATOM 607 C C . SER A 1 75 ? -0.883 -22.657 -7.949 1.00 84.31 75 SER A C 1
ATOM 609 O O . SER A 1 75 ? -1.885 -23.265 -8.316 1.00 84.31 75 SER A O 1
ATOM 611 N N . GLN A 1 76 ? -0.770 -22.164 -6.715 1.00 82.94 76 GLN A N 1
ATOM 612 C CA . GLN A 1 76 ? -1.807 -22.284 -5.695 1.00 82.94 76 GLN A CA 1
ATOM 613 C C . GLN A 1 76 ? -2.754 -21.080 -5.722 1.00 82.94 76 GLN A C 1
ATOM 615 O O . GLN A 1 76 ? -2.360 -19.964 -6.055 1.00 82.94 76 GLN A O 1
ATOM 620 N N . HIS A 1 77 ? -4.006 -21.311 -5.315 1.00 86.88 77 HIS A N 1
ATOM 621 C CA . HIS A 1 77 ? -4.994 -20.262 -5.020 1.00 86.88 77 HIS A CA 1
ATOM 622 C C . HIS A 1 77 ? -5.411 -19.382 -6.214 1.00 86.88 77 HIS A C 1
ATOM 624 O O . HIS A 1 77 ? -5.971 -18.303 -6.020 1.00 86.88 77 HIS A O 1
ATOM 630 N N . LYS A 1 78 ? -5.185 -19.848 -7.453 1.00 85.31 78 LYS A N 1
ATOM 631 C CA . LYS A 1 78 ? -5.504 -19.096 -8.680 1.00 85.31 78 LYS A CA 1
ATOM 632 C C . LYS A 1 78 ? -6.970 -18.678 -8.778 1.00 85.31 78 LYS A C 1
ATOM 634 O O . LYS A 1 78 ? -7.244 -17.594 -9.280 1.00 85.31 78 LYS A O 1
ATOM 639 N N . ASP A 1 79 ? -7.896 -19.461 -8.239 1.00 88.12 79 ASP A N 1
ATOM 640 C CA . ASP A 1 79 ? -9.331 -19.163 -8.354 1.00 88.12 79 ASP A CA 1
ATOM 641 C C . ASP A 1 79 ? -9.883 -18.395 -7.147 1.00 88.12 79 ASP A C 1
ATOM 643 O O . ASP A 1 79 ? -10.826 -17.624 -7.283 1.00 88.12 79 ASP A O 1
ATOM 647 N N . SER A 1 80 ? -9.268 -18.551 -5.971 1.00 91.81 80 SER A N 1
ATOM 648 C CA . SER A 1 80 ? -9.755 -17.978 -4.709 1.00 91.81 80 SER A CA 1
ATOM 649 C C . SER A 1 80 ? -9.077 -16.667 -4.302 1.00 91.81 80 SER A C 1
ATOM 651 O O . SER A 1 80 ? -9.584 -15.971 -3.424 1.00 91.81 80 SER A O 1
ATOM 653 N N . ALA A 1 81 ? -7.927 -16.326 -4.895 1.00 95.44 81 ALA A N 1
ATOM 654 C CA . ALA A 1 81 ? -7.162 -15.148 -4.498 1.00 95.44 81 ALA A CA 1
ATOM 655 C C . ALA A 1 81 ? -7.933 -13.846 -4.758 1.00 95.44 81 ALA A C 1
ATOM 657 O O . ALA A 1 81 ? -8.251 -13.534 -5.910 1.00 95.44 81 ALA A O 1
ATOM 658 N N . LEU A 1 82 ? -8.154 -13.074 -3.690 1.00 97.12 82 LEU A N 1
ATOM 659 C CA . LEU A 1 82 ? -8.718 -11.723 -3.722 1.00 97.12 82 LEU A CA 1
ATOM 660 C C . LEU A 1 82 ? -7.645 -10.697 -4.089 1.00 97.12 82 LEU A C 1
ATOM 662 O O . LEU A 1 82 ? -7.896 -9.798 -4.887 1.00 97.12 82 LEU A O 1
ATOM 666 N N . VAL A 1 83 ? -6.444 -10.854 -3.527 1.00 97.06 83 VAL A N 1
ATOM 667 C CA . VAL A 1 83 ? -5.283 -10.007 -3.815 1.00 97.06 83 VAL A CA 1
ATOM 668 C C . VAL A 1 83 ? -4.065 -10.886 -4.051 1.00 97.06 83 VAL A C 1
ATOM 670 O O . VAL A 1 83 ? -3.771 -11.771 -3.254 1.00 97.06 83 VAL A O 1
ATOM 673 N N . VAL A 1 84 ? -3.340 -10.633 -5.136 1.00 94.62 84 VAL A N 1
ATOM 674 C CA . VAL A 1 84 ? -2.085 -11.320 -5.467 1.00 94.62 84 VAL A CA 1
ATOM 675 C C . VAL A 1 84 ? -0.943 -10.326 -5.356 1.00 94.62 84 VAL A C 1
ATOM 677 O O . VAL A 1 84 ? -1.019 -9.261 -5.952 1.00 94.62 84 VAL A O 1
ATOM 680 N N . HIS A 1 85 ? 0.124 -10.659 -4.637 1.00 92.75 85 HIS A N 1
ATOM 681 C CA . HIS A 1 85 ? 1.262 -9.757 -4.451 1.00 92.75 85 HIS A CA 1
ATOM 682 C C . HIS A 1 85 ? 2.486 -10.270 -5.217 1.00 92.75 85 HIS A C 1
ATOM 684 O O . HIS A 1 85 ? 2.941 -11.379 -4.962 1.00 92.75 85 HIS A O 1
ATOM 690 N N . ALA A 1 86 ? 3.056 -9.500 -6.150 1.00 91.81 86 ALA A N 1
ATOM 691 C CA . ALA A 1 86 ? 4.219 -9.927 -6.944 1.00 91.81 86 ALA A CA 1
ATOM 692 C C . ALA A 1 86 ? 5.570 -9.831 -6.191 1.00 91.81 86 ALA A C 1
ATOM 694 O O . ALA A 1 86 ? 6.637 -9.785 -6.807 1.00 91.81 86 ALA A O 1
ATOM 695 N N . ASN A 1 87 ? 5.538 -9.874 -4.856 1.00 85.31 87 ASN A N 1
ATOM 696 C CA . ASN A 1 87 ? 6.660 -9.617 -3.947 1.00 85.31 87 ASN A CA 1
ATOM 697 C C . ASN A 1 87 ? 7.857 -10.571 -4.070 1.00 85.31 87 ASN A C 1
ATOM 699 O O . ASN A 1 87 ? 8.955 -10.235 -3.622 1.00 85.31 87 ASN A O 1
ATOM 703 N N . TYR A 1 88 ? 7.655 -11.751 -4.657 1.00 84.56 88 TYR A N 1
ATOM 704 C CA . TYR A 1 88 ? 8.687 -12.781 -4.788 1.00 84.56 88 TYR A CA 1
ATOM 705 C C . TYR A 1 88 ? 9.698 -12.505 -5.913 1.00 84.56 88 TYR A C 1
ATOM 707 O O . TYR A 1 88 ? 10.846 -12.939 -5.830 1.00 84.56 88 TYR A O 1
ATOM 715 N N . PHE A 1 89 ? 9.293 -11.803 -6.974 1.00 85.62 89 PHE A N 1
ATOM 716 C CA . PHE A 1 89 ? 10.159 -11.565 -8.130 1.00 85.62 89 PHE A CA 1
ATOM 717 C C . PHE A 1 89 ? 11.012 -10.320 -7.917 1.00 85.62 89 PHE A C 1
ATOM 719 O O . PHE A 1 89 ? 10.499 -9.286 -7.515 1.00 85.62 89 PHE A O 1
ATOM 726 N N . GLN A 1 90 ? 12.310 -10.393 -8.206 1.00 85.31 90 GLN A N 1
ATOM 727 C CA . GLN A 1 90 ? 13.201 -9.239 -8.087 1.00 85.31 90 GLN A CA 1
ATOM 728 C C . GLN A 1 90 ? 13.245 -8.464 -9.405 1.00 85.31 90 GLN A C 1
ATOM 730 O O . GLN A 1 90 ? 13.508 -9.044 -10.459 1.00 85.31 90 GLN A O 1
ATOM 735 N N . GLY A 1 91 ? 13.041 -7.150 -9.326 1.00 85.81 91 GLY A N 1
ATOM 736 C CA . GLY A 1 91 ? 13.101 -6.247 -10.471 1.00 85.81 91 GLY A CA 1
ATOM 737 C C . GLY A 1 91 ? 11.786 -6.123 -11.243 1.00 85.81 91 GLY A C 1
ATOM 738 O O . GLY A 1 91 ? 10.998 -7.064 -11.375 1.00 85.81 91 GLY A O 1
ATOM 739 N N . GLN A 1 92 ? 11.578 -4.925 -11.780 1.00 89.38 92 GLN A N 1
ATOM 740 C CA . GLN A 1 92 ? 10.345 -4.512 -12.445 1.00 89.38 92 GLN A CA 1
ATOM 741 C C . GLN A 1 92 ? 9.994 -5.376 -13.659 1.00 89.38 92 GLN A C 1
ATOM 743 O O . GLN A 1 92 ? 8.852 -5.805 -13.792 1.00 89.38 92 GLN A O 1
ATOM 748 N N . ASP A 1 93 ?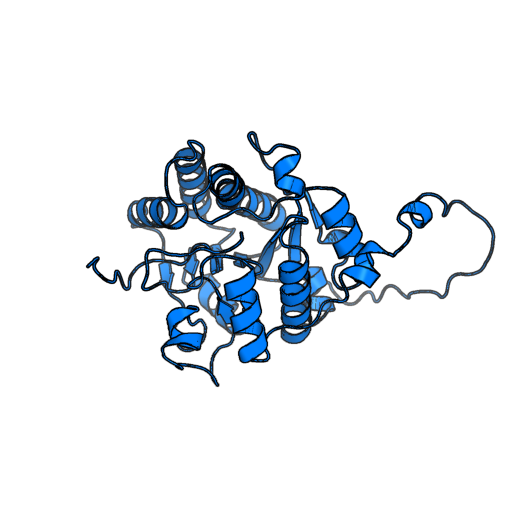 10.965 -5.694 -14.517 1.00 91.00 93 ASP A N 1
ATOM 749 C CA . ASP A 1 93 ? 10.704 -6.459 -15.743 1.00 91.00 93 ASP A CA 1
ATOM 750 C C . ASP A 1 93 ? 10.234 -7.887 -15.450 1.00 91.00 93 ASP A C 1
ATOM 752 O O . ASP A 1 93 ? 9.293 -8.371 -16.079 1.00 91.00 93 ASP A O 1
ATOM 756 N N . ALA A 1 94 ? 10.834 -8.544 -14.452 1.00 91.62 94 ALA A N 1
ATOM 757 C CA . ALA A 1 94 ? 10.429 -9.883 -14.034 1.00 91.62 94 ALA A CA 1
ATOM 758 C C . ALA A 1 94 ? 9.006 -9.878 -13.456 1.00 91.62 94 ALA A C 1
ATOM 760 O O . ALA A 1 94 ? 8.187 -10.725 -13.822 1.00 91.62 94 ALA A O 1
ATOM 761 N N . LYS A 1 95 ? 8.688 -8.894 -12.602 1.00 92.50 95 LYS A N 1
ATOM 762 C CA . LYS A 1 95 ? 7.335 -8.698 -12.060 1.00 92.50 95 LYS A CA 1
ATOM 763 C C . LYS A 1 95 ? 6.321 -8.456 -13.175 1.00 92.50 95 LYS A C 1
ATOM 765 O O . LYS A 1 95 ? 5.313 -9.156 -13.249 1.00 92.50 95 LYS A O 1
ATOM 770 N N . ARG A 1 96 ? 6.615 -7.517 -14.080 1.00 93.19 96 ARG A N 1
ATOM 771 C CA . ARG A 1 96 ? 5.757 -7.168 -15.219 1.00 93.19 96 ARG A CA 1
ATOM 772 C C . ARG A 1 96 ? 5.507 -8.380 -16.111 1.00 93.19 96 ARG A C 1
ATOM 774 O O . ARG A 1 96 ? 4.361 -8.658 -16.446 1.00 93.19 96 ARG A O 1
ATOM 781 N N . GLY A 1 97 ? 6.558 -9.126 -16.453 1.00 93.12 97 GLY A N 1
ATOM 782 C CA . GLY A 1 97 ? 6.457 -10.348 -17.251 1.00 93.12 97 GLY A CA 1
ATOM 783 C C . GLY A 1 97 ? 5.518 -11.373 -16.618 1.00 93.12 97 GLY A C 1
ATOM 784 O O . GLY A 1 97 ? 4.610 -11.865 -17.282 1.00 93.12 97 GLY A O 1
ATOM 785 N N . LYS A 1 98 ? 5.651 -11.620 -15.310 1.00 93.44 98 LYS A N 1
ATOM 786 C CA . LYS A 1 98 ? 4.798 -12.579 -14.589 1.00 93.44 98 LYS A CA 1
ATOM 787 C C . LYS A 1 98 ? 3.345 -12.131 -14.481 1.00 93.44 98 LYS A C 1
ATOM 789 O O . LYS A 1 98 ? 2.442 -12.954 -14.621 1.00 93.44 98 LYS A O 1
ATOM 794 N N . LEU A 1 99 ? 3.106 -10.835 -14.288 1.00 94.69 99 LEU A N 1
ATOM 795 C CA . LEU A 1 99 ? 1.755 -10.274 -14.321 1.00 94.69 99 LEU A CA 1
ATOM 796 C C . LEU A 1 99 ? 1.133 -10.393 -15.720 1.00 94.69 99 LEU A C 1
ATOM 798 O O . LEU A 1 99 ? -0.030 -10.778 -15.821 1.00 94.69 99 LEU A O 1
ATOM 802 N N . LYS A 1 100 ? 1.901 -10.145 -16.791 1.00 94.81 100 LYS A N 1
ATOM 803 C CA . LYS A 1 100 ? 1.452 -10.332 -18.183 1.00 94.81 100 LYS A CA 1
ATOM 804 C C . LYS A 1 100 ? 1.106 -11.788 -18.485 1.00 94.81 100 LYS A C 1
ATOM 806 O O . LYS A 1 100 ? 0.011 -12.057 -18.966 1.00 94.81 100 LYS A O 1
ATOM 811 N N . GLU A 1 101 ? 1.992 -12.724 -18.143 1.00 93.81 101 GLU A N 1
ATOM 812 C CA . GLU A 1 101 ? 1.770 -14.169 -18.316 1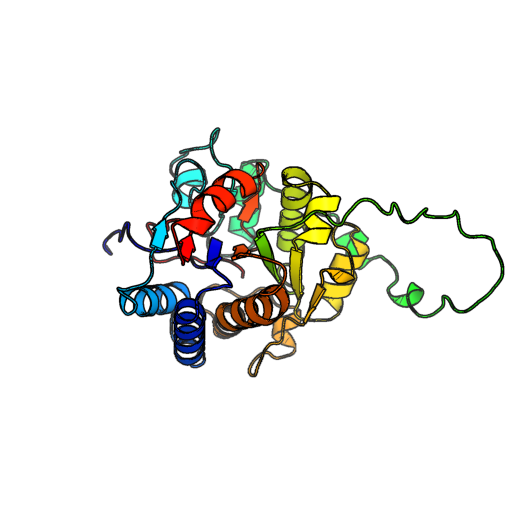.00 93.81 101 GLU A CA 1
ATOM 813 C C . GLU A 1 101 ? 0.486 -14.655 -17.623 1.00 93.81 101 GLU A C 1
ATOM 815 O O . GLU A 1 101 ? -0.193 -15.545 -18.128 1.00 93.81 101 GLU A O 1
ATOM 820 N N . ALA A 1 102 ? 0.137 -14.064 -16.477 1.00 92.88 102 ALA A N 1
ATOM 821 C CA . ALA A 1 102 ? -1.058 -14.417 -15.715 1.00 92.88 102 ALA A CA 1
ATOM 822 C C . ALA A 1 102 ? -2.325 -13.634 -16.114 1.00 92.88 102 ALA A C 1
ATOM 824 O O . ALA A 1 102 ? -3.360 -13.813 -15.473 1.00 92.88 102 ALA A O 1
ATOM 825 N N . GLY A 1 103 ? -2.260 -12.743 -17.112 1.00 93.81 103 GLY A N 1
ATOM 826 C CA . GLY A 1 103 ? -3.384 -11.874 -17.486 1.00 93.81 103 GLY A CA 1
ATOM 827 C C . GLY A 1 103 ? -3.751 -10.834 -16.416 1.00 93.81 103 GLY A C 1
ATOM 828 O O . GLY A 1 103 ? -4.873 -10.338 -16.385 1.00 93.81 103 GLY A O 1
ATOM 829 N N . LEU A 1 104 ? -2.817 -10.518 -15.516 1.00 95.06 104 LEU A N 1
ATOM 830 C CA . LEU A 1 104 ? -2.976 -9.568 -14.409 1.00 95.06 104 LEU A CA 1
ATOM 831 C C . LEU A 1 104 ? -2.332 -8.203 -14.695 1.00 95.06 104 LEU A C 1
ATOM 833 O O . LEU A 1 104 ? -2.299 -7.341 -13.817 1.00 95.06 104 LEU A O 1
ATOM 837 N N . TRP A 1 105 ? -1.818 -8.001 -15.907 1.00 95.44 105 TRP A N 1
ATOM 838 C CA . TRP A 1 105 ? -1.261 -6.732 -16.353 1.00 95.44 105 TRP A CA 1
ATOM 839 C C . TRP A 1 105 ? -2.197 -6.053 -17.343 1.00 95.44 105 TRP A C 1
ATOM 841 O O . TRP A 1 105 ? -2.539 -6.625 -18.375 1.00 95.44 105 TRP A O 1
ATOM 851 N N . GLN A 1 106 ? -2.561 -4.817 -17.043 1.00 90.00 106 GLN A N 1
ATOM 852 C CA . GLN A 1 106 ? -3.210 -3.916 -17.975 1.00 90.00 106 GLN A CA 1
ATOM 853 C C . GLN A 1 106 ? -2.128 -3.077 -18.629 1.00 90.00 106 GLN A C 1
ATOM 855 O O . GLN A 1 106 ? -1.326 -2.453 -17.930 1.00 90.00 106 GLN A O 1
ATOM 860 N N . ASP A 1 107 ? -2.088 -3.056 -19.960 1.00 74.12 107 ASP A N 1
ATOM 861 C CA . ASP A 1 107 ? -1.227 -2.123 -20.674 1.00 74.12 107 ASP A CA 1
ATOM 862 C C . ASP A 1 107 ? -1.756 -0.707 -20.421 1.00 74.12 107 ASP A C 1
ATOM 864 O O . ASP A 1 107 ? -2.608 -0.172 -21.130 1.00 74.12 107 ASP A O 1
ATOM 868 N N . ALA A 1 108 ? -1.276 -0.113 -19.330 1.00 62.91 108 ALA A N 1
ATOM 869 C CA . ALA A 1 108 ? -1.498 1.278 -19.030 1.00 62.91 108 ALA A CA 1
ATOM 870 C C . ALA A 1 108 ? -0.927 2.073 -20.201 1.00 62.91 108 ALA A C 1
ATOM 872 O O . ALA A 1 108 ? 0.243 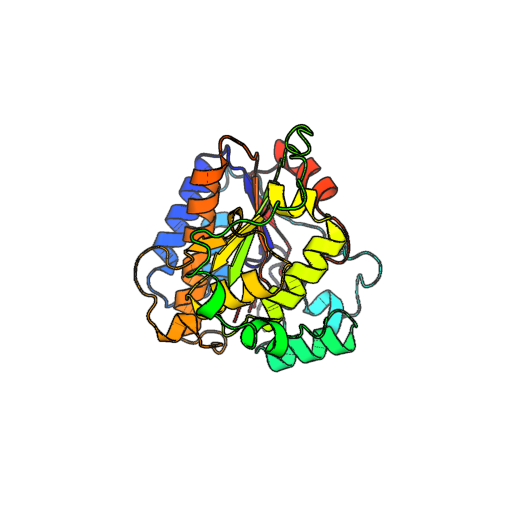1.916 -20.561 1.00 62.91 108 ALA A O 1
ATOM 873 N N . ASN A 1 109 ? -1.746 2.926 -20.809 1.00 61.72 109 ASN A N 1
ATOM 874 C CA . ASN A 1 109 ? -1.281 3.817 -21.858 1.00 61.72 109 ASN A CA 1
ATOM 875 C C . ASN A 1 109 ? -0.490 4.965 -21.204 1.00 61.72 109 ASN A C 1
ATOM 877 O O . ASN A 1 109 ? -0.933 6.110 -21.167 1.00 61.72 109 ASN A O 1
ATOM 881 N N . VAL A 1 110 ? 0.668 4.626 -20.621 1.00 58.69 110 VAL A N 1
ATOM 882 C CA . VAL A 1 110 ? 1.591 5.552 -19.950 1.00 58.69 110 VAL A CA 1
ATOM 883 C C . VAL A 1 110 ? 1.957 6.673 -20.916 1.00 58.69 110 VAL A C 1
ATOM 885 O O . VAL A 1 110 ? 1.986 7.831 -20.524 1.00 58.69 110 VAL A O 1
ATOM 888 N N . ALA A 1 111 ? 2.121 6.351 -22.203 1.00 50.34 111 ALA A N 1
ATOM 889 C CA . ALA A 1 111 ? 2.319 7.338 -23.254 1.00 50.34 111 ALA A CA 1
ATOM 890 C C . ALA A 1 111 ? 1.170 8.356 -23.306 1.00 50.34 111 ALA A C 1
ATOM 892 O O . ALA A 1 111 ? 1.445 9.546 -23.263 1.00 50.34 111 ALA A O 1
ATOM 893 N N . ALA A 1 112 ? -0.102 7.945 -23.317 1.00 52.97 112 ALA A N 1
ATOM 894 C CA . ALA A 1 112 ? -1.232 8.882 -23.302 1.00 52.97 112 ALA A CA 1
ATOM 895 C C . ALA A 1 112 ? -1.306 9.721 -22.009 1.00 52.97 112 ALA A C 1
ATOM 897 O O . ALA A 1 112 ? -1.611 10.910 -22.078 1.00 52.97 112 ALA A O 1
ATOM 898 N N . ALA A 1 113 ? -0.968 9.134 -20.855 1.00 56.06 113 ALA A N 1
ATOM 899 C CA . ALA A 1 113 ? -0.912 9.841 -19.571 1.00 56.06 113 ALA A CA 1
ATOM 900 C C . ALA A 1 113 ? 0.236 10.871 -19.501 1.00 56.06 113 ALA A C 1
ATOM 902 O O . ALA A 1 113 ? 0.089 11.912 -18.869 1.00 56.06 113 ALA A O 1
ATOM 903 N N . VAL A 1 114 ? 1.357 10.604 -20.178 1.00 52.94 114 VAL A N 1
ATOM 904 C CA . VAL A 1 114 ? 2.541 11.482 -20.253 1.00 52.94 114 VAL A CA 1
ATOM 905 C C . VAL A 1 114 ? 2.441 12.495 -21.412 1.00 52.94 114 VAL A C 1
ATOM 907 O O . VAL A 1 114 ? 3.035 13.566 -21.345 1.00 52.94 114 VAL A O 1
ATOM 910 N N . SER A 1 115 ? 1.666 12.197 -22.464 1.00 46.81 115 SER A N 1
ATOM 911 C CA . SER A 1 115 ? 1.464 13.064 -23.645 1.00 46.81 115 SER A CA 1
ATOM 912 C C . SER A 1 115 ? 0.396 14.138 -23.448 1.00 46.81 115 SER A C 1
ATOM 914 O O . SER A 1 115 ? 0.262 15.027 -24.292 1.00 46.81 115 SER A O 1
ATOM 916 N N . ALA A 1 116 ? -0.410 14.047 -22.386 1.00 43.97 116 ALA A N 1
ATOM 917 C CA . ALA A 1 116 ? -1.371 15.087 -22.053 1.00 43.97 116 ALA A CA 1
ATOM 918 C C . ALA A 1 116 ? -0.598 16.397 -21.804 1.00 43.97 116 ALA A C 1
ATOM 920 O O . ALA A 1 116 ? 0.299 16.415 -20.960 1.00 43.97 116 ALA A O 1
ATOM 921 N N . PRO A 1 117 ? -0.881 17.498 -22.527 1.00 42.88 117 PRO A N 1
ATOM 922 C CA . PRO A 1 117 ? -0.125 18.722 -22.338 1.00 42.88 117 PRO A CA 1
ATOM 923 C C . PRO A 1 117 ? -0.311 19.220 -20.901 1.00 42.88 117 PRO A C 1
ATOM 925 O O . PRO A 1 117 ? -1.396 19.672 -20.531 1.00 42.88 117 PRO A O 1
ATOM 928 N N . ILE A 1 118 ? 0.777 19.220 -20.125 1.00 46.41 118 ILE A N 1
ATOM 929 C CA . ILE A 1 118 ? 0.877 19.843 -18.789 1.00 46.41 118 ILE A CA 1
ATOM 930 C C . ILE A 1 118 ? 0.490 21.344 -18.845 1.00 46.41 118 ILE A C 1
ATOM 932 O O . ILE A 1 118 ? 0.136 21.958 -17.843 1.00 46.41 118 ILE A O 1
ATOM 936 N N . ALA A 1 119 ? 0.435 21.936 -20.042 1.00 36.50 119 ALA A N 1
ATOM 937 C CA . ALA A 1 119 ? 0.094 23.334 -20.292 1.00 36.50 119 ALA A CA 1
ATOM 938 C C . ALA A 1 119 ? -1.399 23.720 -20.153 1.00 36.50 119 ALA A C 1
ATOM 940 O O . ALA A 1 119 ? -1.717 24.897 -20.327 1.00 36.50 119 ALA A O 1
ATOM 941 N N . LYS A 1 120 ? -2.331 22.801 -19.848 1.00 38.97 120 LYS A N 1
ATOM 942 C CA . LYS A 1 120 ? -3.771 23.146 -19.739 1.00 38.97 120 LYS A CA 1
ATOM 943 C C . LYS A 1 120 ? -4.362 23.219 -18.328 1.00 38.97 120 LYS A C 1
ATOM 945 O O . LYS A 1 120 ? -5.539 23.539 -18.212 1.00 38.97 120 LYS A O 1
ATOM 950 N N . LEU A 1 121 ? -3.570 23.027 -17.269 1.00 42.25 121 LEU A N 1
ATOM 951 C CA . LEU A 1 121 ? -4.043 23.244 -15.889 1.00 42.25 121 LEU A CA 1
ATOM 952 C C . LEU A 1 121 ? -3.805 24.671 -15.352 1.00 42.25 121 LEU A C 1
ATOM 954 O O . LEU A 1 121 ? -4.280 24.996 -14.271 1.00 42.25 121 LEU A O 1
ATOM 958 N N . ALA A 1 122 ? -3.120 25.540 -16.107 1.00 34.38 122 ALA A N 1
ATOM 959 C CA . ALA A 1 122 ? -2.762 26.898 -15.671 1.00 34.38 122 ALA A CA 1
ATOM 960 C C . ALA A 1 122 ? -3.529 28.038 -16.378 1.00 34.38 122 ALA A C 1
ATOM 962 O O . ALA A 1 122 ? -3.215 29.204 -16.159 1.00 34.38 122 ALA A O 1
ATOM 963 N N . SER A 1 123 ? -4.519 27.747 -17.232 1.00 35.28 123 SER A N 1
ATOM 964 C CA . SER A 1 123 ? -5.207 28.778 -18.038 1.00 35.28 123 SER A CA 1
ATOM 965 C C . SER A 1 123 ? -6.731 28.645 -18.105 1.00 35.28 123 SER A C 1
ATOM 967 O O . SER A 1 123 ? -7.353 29.070 -19.073 1.00 35.28 123 SER A O 1
ATOM 969 N N . ALA A 1 124 ? -7.364 28.119 -17.056 1.00 32.69 124 ALA A N 1
ATOM 970 C CA . ALA A 1 124 ? -8.816 28.212 -16.888 1.00 32.69 124 ALA A CA 1
ATOM 971 C C . ALA A 1 124 ? -9.191 29.374 -15.950 1.00 32.69 124 ALA A C 1
ATOM 973 O O . ALA A 1 124 ? -9.876 29.196 -14.948 1.00 32.69 124 ALA A O 1
ATOM 974 N N . THR A 1 125 ? -8.739 30.583 -16.282 1.00 34.78 125 THR A N 1
ATOM 975 C CA . THR A 1 125 ? -9.393 31.817 -15.835 1.00 34.78 125 THR A CA 1
ATOM 976 C C . THR A 1 125 ? -10.204 32.363 -17.002 1.00 34.78 125 THR A C 1
ATOM 978 O O . THR A 1 125 ? -9.625 32.877 -17.951 1.00 34.78 125 THR A O 1
ATOM 981 N N . SER A 1 126 ? -11.532 32.259 -16.887 1.00 35.41 126 SER A N 1
ATOM 982 C CA . SER A 1 126 ? -12.533 33.116 -17.536 1.00 35.41 126 SER A CA 1
ATOM 983 C C . SER A 1 126 ? -12.467 33.263 -19.067 1.00 35.41 126 SER A C 1
ATOM 985 O O . SER A 1 126 ? -11.737 34.112 -19.566 1.00 35.41 126 SER A O 1
ATOM 987 N N . THR A 1 127 ? -13.385 32.599 -19.775 1.00 31.56 127 THR A N 1
ATOM 988 C CA . THR A 1 127 ? -14.389 33.277 -20.623 1.00 31.56 127 THR A CA 1
ATOM 989 C C . THR A 1 127 ? -15.600 32.367 -20.843 1.00 31.56 127 THR A C 1
ATOM 991 O O . THR A 1 127 ? -15.501 31.142 -20.809 1.00 31.56 127 THR A O 1
ATOM 994 N N . ASP A 1 128 ? -16.755 33.010 -20.984 1.00 41.34 128 ASP A N 1
ATOM 995 C CA . ASP A 1 128 ? -18.108 32.466 -20.945 1.00 41.34 128 ASP A CA 1
ATOM 996 C C . ASP A 1 128 ? -18.378 31.241 -21.829 1.00 41.34 128 ASP A C 1
ATOM 998 O O . ASP A 1 128 ? -18.150 31.229 -23.037 1.00 41.34 128 ASP A O 1
ATOM 1002 N N . GLY A 1 129 ? -18.991 30.236 -21.208 1.00 32.12 129 GLY A N 1
ATOM 1003 C CA . GLY A 1 129 ? -19.594 29.082 -21.861 1.00 32.12 129 GLY A CA 1
ATOM 1004 C C . GLY A 1 129 ? -20.119 28.136 -20.792 1.00 32.12 129 GLY A C 1
ATOM 1005 O O . GLY A 1 129 ? -19.329 27.520 -20.085 1.00 32.12 129 GLY A O 1
ATOM 1006 N N . HIS A 1 130 ? -21.444 28.082 -20.625 1.00 33.59 130 HIS A N 1
ATOM 1007 C CA . HIS A 1 130 ? -22.135 27.272 -19.614 1.00 33.59 130 HIS A CA 1
ATOM 1008 C C . HIS A 1 130 ? -21.518 25.863 -19.479 1.00 33.59 130 HIS A C 1
ATOM 1010 O O . HIS A 1 130 ? -21.614 25.075 -20.425 1.00 33.59 130 HIS A O 1
ATOM 1016 N N . PRO A 1 131 ? -20.917 25.507 -18.328 1.00 31.42 131 PRO A N 1
ATOM 1017 C CA . PRO A 1 131 ? -20.499 24.139 -18.090 1.00 31.42 131 PRO A CA 1
ATOM 1018 C C . PRO A 1 131 ? -21.742 23.275 -17.878 1.00 31.42 131 PRO A C 1
ATOM 1020 O O . PRO A 1 131 ? -22.684 23.670 -17.186 1.00 31.42 131 PRO A O 1
ATOM 1023 N N . ALA A 1 132 ? -21.732 22.081 -18.470 1.00 33.22 132 ALA A N 1
ATOM 1024 C CA . ALA A 1 132 ? -22.667 21.026 -18.119 1.00 33.22 132 ALA A CA 1
ATOM 1025 C C . ALA A 1 132 ? -22.653 20.867 -16.593 1.00 33.22 132 ALA A C 1
ATOM 1027 O O . ALA A 1 132 ? -21.608 20.591 -16.001 1.00 33.22 132 ALA A O 1
ATOM 1028 N N . GLN A 1 133 ? -23.804 21.113 -15.967 1.00 27.30 133 GLN A N 1
ATOM 1029 C CA . GLN A 1 133 ? -23.994 20.956 -14.535 1.00 27.30 133 GLN A CA 1
ATOM 1030 C C . GLN A 1 133 ? -23.698 19.500 -14.167 1.00 27.30 133 GLN A C 1
ATOM 1032 O O . GLN A 1 133 ? -24.530 18.613 -14.349 1.00 27.30 133 GLN A O 1
ATOM 1037 N N . TYR A 1 134 ? -22.505 19.250 -13.628 1.00 34.44 134 TYR A N 1
ATOM 1038 C CA . TYR A 1 134 ? -22.315 18.141 -12.709 1.00 34.44 134 TYR A CA 1
ATOM 1039 C C . TYR A 1 134 ? -23.178 18.471 -11.497 1.00 34.44 134 TYR A C 1
ATOM 1041 O O . TYR A 1 134 ? -22.796 19.271 -10.642 1.00 34.44 134 TYR A O 1
ATOM 1049 N N . HIS A 1 135 ? -24.381 17.904 -11.458 1.00 30.56 135 HIS A N 1
ATOM 1050 C CA . HIS A 1 135 ? -25.125 17.828 -10.218 1.00 30.56 135 HIS A CA 1
ATOM 1051 C C . HIS A 1 135 ? -24.225 17.105 -9.219 1.00 30.56 135 HIS A C 1
ATOM 1053 O O . HIS A 1 135 ? -23.879 15.939 -9.414 1.00 30.56 135 HIS A O 1
ATOM 1059 N N . ALA A 1 136 ? -23.793 17.834 -8.190 1.00 36.03 136 ALA A N 1
ATOM 1060 C CA . ALA A 1 136 ? -23.241 17.238 -6.994 1.00 36.03 136 ALA A CA 1
ATOM 1061 C C . ALA A 1 136 ? -24.332 16.322 -6.442 1.00 36.03 136 ALA A C 1
ATOM 1063 O O . ALA A 1 136 ? -25.312 16.787 -5.862 1.00 36.03 136 ALA A O 1
ATOM 1064 N N . ASP A 1 137 ? -24.204 15.032 -6.724 1.00 34.34 137 ASP A N 1
ATOM 1065 C CA . ASP A 1 137 ? -25.014 14.007 -6.102 1.00 34.34 137 ASP A CA 1
ATOM 1066 C C . ASP A 1 137 ? -24.703 14.073 -4.604 1.00 34.34 137 ASP A C 1
ATOM 1068 O O . ASP A 1 137 ? -23.638 13.658 -4.147 1.00 34.34 137 ASP A O 1
ATOM 1072 N N . THR A 1 138 ? -25.611 14.681 -3.840 1.00 36.12 138 THR A N 1
ATOM 1073 C CA . THR A 1 138 ? -25.574 14.784 -2.376 1.00 36.12 138 THR A CA 1
ATOM 1074 C C . THR A 1 138 ? -25.888 13.442 -1.709 1.00 36.12 138 THR A C 1
ATOM 1076 O O . THR A 1 138 ? -26.472 13.400 -0.625 1.00 36.12 138 THR A O 1
ATOM 1079 N N . SER A 1 139 ? -25.527 12.332 -2.355 1.00 41.41 139 SER A N 1
ATOM 1080 C CA . SER A 1 139 ? -25.523 11.020 -1.733 1.00 41.41 139 SER A CA 1
ATOM 1081 C C . SER A 1 139 ? -24.625 11.067 -0.492 1.00 41.41 139 SER A C 1
ATOM 1083 O O . SER A 1 139 ? -23.534 11.647 -0.546 1.00 41.41 139 SER A O 1
ATOM 1085 N N . PRO A 1 140 ? -25.066 10.505 0.649 1.00 42.75 140 PRO A N 1
ATOM 1086 C CA . PRO A 1 140 ? -24.261 10.495 1.861 1.00 42.75 140 PRO A CA 1
ATOM 1087 C C . PRO A 1 140 ? -22.893 9.893 1.540 1.00 42.75 140 PRO A C 1
ATOM 1089 O O . PRO A 1 140 ? -22.815 8.832 0.917 1.00 42.75 140 PRO A O 1
ATOM 1092 N N . ALA A 1 141 ? -21.825 10.599 1.926 1.00 52.88 141 ALA A N 1
ATOM 1093 C CA . ALA A 1 141 ? -20.457 10.147 1.719 1.00 52.88 141 ALA A CA 1
ATOM 1094 C C . ALA A 1 141 ? -20.348 8.690 2.179 1.00 52.88 141 ALA A C 1
ATOM 1096 O O . ALA A 1 141 ? -20.686 8.374 3.322 1.00 52.88 141 ALA A O 1
ATOM 1097 N N . VAL A 1 142 ? -19.933 7.799 1.274 1.00 59.66 142 VAL A N 1
ATOM 1098 C CA . VAL A 1 142 ? -19.774 6.378 1.587 1.00 59.66 142 VAL A CA 1
ATOM 1099 C C . VAL A 1 142 ? -18.797 6.281 2.754 1.00 59.66 142 VAL A C 1
ATOM 1101 O O . VAL A 1 142 ? -17.613 6.582 2.603 1.00 59.66 142 VAL A O 1
ATOM 1104 N N . ALA A 1 143 ? -19.298 5.912 3.934 1.00 65.19 143 ALA A N 1
ATOM 1105 C CA . ALA A 1 143 ? -18.462 5.734 5.108 1.00 65.19 143 ALA A CA 1
ATOM 1106 C C . ALA A 1 143 ? -17.462 4.609 4.813 1.00 65.19 143 ALA A C 1
ATOM 1108 O O . ALA A 1 143 ? -17.841 3.454 4.627 1.00 65.19 143 ALA A O 1
ATOM 1109 N N . ALA A 1 144 ? -16.182 4.963 4.729 1.00 79.75 144 ALA A N 1
ATOM 1110 C CA . ALA A 1 144 ? -15.097 4.040 4.445 1.00 79.75 144 ALA A CA 1
ATOM 1111 C C . ALA A 1 144 ? -14.448 3.589 5.766 1.00 79.75 144 ALA A C 1
ATOM 1113 O O . ALA A 1 144 ? -13.592 4.306 6.298 1.00 79.75 144 ALA A O 1
ATOM 1114 N N . PRO A 1 145 ? -14.797 2.402 6.313 1.00 91.00 145 PRO A N 1
ATOM 1115 C CA . PRO A 1 145 ? -14.190 1.923 7.558 1.00 91.00 145 PRO A CA 1
ATOM 1116 C C . PRO A 1 145 ? -12.676 1.717 7.418 1.00 91.00 145 PRO A C 1
ATOM 1118 O O . PRO A 1 145 ? -11.949 1.774 8.409 1.00 91.00 145 PRO A O 1
ATOM 1121 N N . ILE A 1 146 ? -12.204 1.512 6.186 1.00 97.31 146 ILE A N 1
ATOM 1122 C CA . ILE A 1 146 ? -10.801 1.332 5.835 1.00 97.31 146 ILE A CA 1
ATOM 1123 C C . ILE A 1 146 ? -10.392 2.439 4.859 1.00 97.31 146 ILE A C 1
ATOM 1125 O O . ILE A 1 146 ? -10.961 2.562 3.768 1.00 97.31 146 ILE A O 1
ATOM 1129 N N . THR A 1 147 ? -9.372 3.206 5.241 1.00 98.19 147 THR A N 1
ATOM 1130 C CA . THR A 1 147 ? -8.582 4.010 4.305 1.00 98.19 147 THR A CA 1
ATOM 1131 C C . THR A 1 147 ? -7.539 3.101 3.658 1.00 98.19 147 THR A C 1
ATOM 1133 O O . THR A 1 147 ? -6.781 2.434 4.356 1.00 98.19 147 THR A O 1
ATOM 1136 N N . ILE A 1 148 ? -7.486 3.068 2.331 1.00 98.56 148 ILE A N 1
ATOM 1137 C CA . ILE A 1 148 ? -6.460 2.362 1.562 1.00 98.56 148 ILE A CA 1
ATOM 1138 C C . ILE A 1 148 ? -5.352 3.356 1.257 1.00 98.56 148 ILE A C 1
ATOM 1140 O O . ILE A 1 148 ? -5.629 4.466 0.808 1.00 98.56 148 ILE A O 1
ATOM 1144 N N . ILE A 1 149 ? -4.106 2.955 1.461 1.00 98.56 149 ILE A N 1
ATOM 1145 C CA . ILE A 1 149 ? -2.946 3.757 1.115 1.00 98.56 149 ILE A CA 1
ATOM 1146 C C . ILE A 1 149 ? -1.983 2.985 0.230 1.00 98.56 149 ILE A C 1
ATOM 1148 O O . ILE A 1 149 ? -1.781 1.779 0.388 1.00 98.56 149 ILE A O 1
ATOM 1152 N N . SER A 1 150 ? -1.370 3.708 -0.695 1.00 98.06 150 SER A N 1
ATOM 1153 C CA . SER A 1 150 ? -0.264 3.206 -1.499 1.00 98.06 150 SER A CA 1
ATOM 1154 C C . SER A 1 150 ? 0.750 4.319 -1.738 1.00 98.06 150 SER A C 1
ATOM 1156 O O . SER A 1 150 ? 0.510 5.481 -1.402 1.00 98.06 150 SER A O 1
ATOM 1158 N N . PHE A 1 151 ? 1.911 3.952 -2.265 1.00 96.44 151 PHE A N 1
ATOM 1159 C CA . PHE A 1 151 ? 3.046 4.842 -2.444 1.00 96.44 151 PHE A CA 1
ATOM 1160 C C . PHE A 1 151 ? 3.652 4.634 -3.825 1.00 96.44 151 PHE A C 1
ATOM 1162 O O . PHE A 1 151 ? 3.901 3.491 -4.203 1.00 96.44 151 PHE A O 1
ATOM 1169 N N . THR A 1 152 ? 3.895 5.721 -4.566 1.00 96.12 152 THR A N 1
ATOM 1170 C CA . THR A 1 152 ? 4.585 5.637 -5.853 1.00 96.12 152 THR A CA 1
ATOM 1171 C C . THR A 1 152 ? 5.545 6.780 -6.168 1.00 96.12 152 THR A C 1
ATOM 1173 O O . THR A 1 152 ? 5.528 7.836 -5.543 1.00 96.12 152 THR A O 1
ATOM 1176 N N . ASN A 1 153 ? 6.370 6.563 -7.187 1.00 95.25 153 ASN A N 1
ATOM 1177 C CA . ASN A 1 153 ? 7.121 7.572 -7.922 1.00 95.25 153 ASN A CA 1
ATOM 1178 C C . ASN A 1 153 ? 6.937 7.337 -9.436 1.00 95.25 153 ASN A C 1
ATOM 1180 O O . ASN A 1 153 ? 6.175 6.452 -9.842 1.00 95.25 153 ASN A O 1
ATOM 1184 N N . PHE A 1 154 ? 7.627 8.107 -10.279 1.00 93.50 154 PHE A N 1
ATOM 1185 C CA . PHE A 1 154 ? 7.502 7.971 -11.733 1.00 93.50 154 PHE A CA 1
ATOM 1186 C C . PHE A 1 154 ? 8.125 6.665 -12.252 1.00 93.50 154 PHE A C 1
ATOM 1188 O O . PHE A 1 154 ? 7.595 6.049 -13.173 1.00 93.50 154 PHE A O 1
ATOM 1195 N N . GLY A 1 155 ? 9.198 6.187 -11.613 1.00 91.94 155 GLY A N 1
ATOM 1196 C CA . GLY A 1 155 ? 9.897 4.950 -11.983 1.00 91.94 155 GLY A CA 1
ATOM 1197 C C . GLY A 1 155 ? 9.085 3.663 -11.807 1.00 91.94 155 GLY A C 1
ATOM 1198 O O . GLY A 1 155 ? 9.557 2.596 -12.187 1.00 91.94 155 GLY A O 1
ATOM 1199 N N . MET A 1 156 ? 7.888 3.754 -11.231 1.00 92.75 156 MET A N 1
ATOM 1200 C CA . MET A 1 156 ? 6.942 2.650 -11.063 1.00 92.75 156 MET A CA 1
ATOM 1201 C C . MET A 1 156 ? 5.516 3.047 -11.482 1.00 92.75 156 MET A C 1
ATOM 1203 O O . MET A 1 156 ? 4.527 2.453 -11.043 1.00 92.75 156 MET A O 1
ATOM 1207 N N . LEU A 1 157 ? 5.392 4.096 -12.299 1.00 93.50 157 LEU A N 1
ATOM 1208 C CA . LEU A 1 157 ? 4.107 4.636 -12.734 1.00 93.50 157 LEU A CA 1
ATOM 1209 C C . LEU A 1 157 ? 3.239 3.580 -13.434 1.00 93.50 157 LEU A C 1
ATOM 1211 O O . LEU A 1 157 ? 2.027 3.555 -13.244 1.00 93.50 157 LEU A O 1
ATOM 1215 N N . ASP A 1 158 ? 3.843 2.689 -14.215 1.00 93.69 158 ASP A N 1
ATOM 1216 C CA . ASP A 1 158 ? 3.136 1.608 -14.903 1.00 93.69 158 ASP A CA 1
ATOM 1217 C C . ASP A 1 158 ? 2.500 0.611 -13.918 1.00 93.69 158 ASP A C 1
ATOM 1219 O O . ASP A 1 158 ? 1.328 0.262 -14.069 1.00 93.69 158 ASP A O 1
ATOM 1223 N N . PHE A 1 159 ? 3.220 0.228 -12.859 1.00 95.06 159 PHE A N 1
ATOM 1224 C CA . PHE A 1 159 ? 2.670 -0.562 -11.756 1.00 95.06 159 PHE A CA 1
ATOM 1225 C C . PHE A 1 159 ? 1.551 0.183 -11.029 1.00 95.06 159 PHE A C 1
ATOM 1227 O O . PHE A 1 159 ? 0.494 -0.398 -10.798 1.00 95.06 159 PHE A O 1
ATOM 1234 N N . ALA A 1 160 ? 1.734 1.471 -10.720 1.00 96.31 160 ALA A N 1
ATOM 1235 C CA . ALA A 1 160 ? 0.706 2.278 -10.061 1.00 96.31 160 ALA A CA 1
ATOM 1236 C C . ALA A 1 160 ? -0.587 2.369 -10.886 1.00 96.31 160 ALA A C 1
ATOM 1238 O O . ALA A 1 160 ? -1.681 2.238 -10.337 1.00 96.31 160 ALA A O 1
ATOM 1239 N N . LEU A 1 161 ? -0.482 2.535 -12.207 1.00 96.06 161 LEU A N 1
ATOM 1240 C CA . LEU A 1 161 ? -1.637 2.566 -13.105 1.00 96.06 161 LEU A CA 1
ATOM 1241 C C . LEU A 1 161 ? -2.312 1.194 -13.225 1.00 96.06 161 LEU A C 1
ATOM 1243 O O . LEU A 1 161 ? -3.541 1.119 -13.188 1.00 96.06 161 LEU A O 1
ATOM 1247 N N . ASN A 1 162 ? -1.533 0.110 -13.306 1.00 96.44 162 ASN A N 1
ATOM 1248 C CA . ASN A 1 162 ? -2.073 -1.249 -13.263 1.00 96.44 162 ASN A CA 1
ATOM 1249 C C . ASN A 1 162 ? -2.819 -1.506 -11.941 1.00 96.44 162 ASN A C 1
ATOM 1251 O O . ASN A 1 162 ? -3.955 -1.981 -11.947 1.00 96.44 162 ASN A O 1
ATOM 1255 N N . TRP A 1 163 ? -2.216 -1.137 -10.810 1.00 97.50 163 TRP A N 1
ATOM 1256 C CA . TRP A 1 163 ? -2.816 -1.265 -9.484 1.00 97.50 163 TRP A CA 1
ATOM 1257 C C . TRP A 1 163 ? -4.112 -0.461 -9.360 1.00 97.50 163 TRP A C 1
ATOM 1259 O O . TRP A 1 163 ? -5.123 -1.013 -8.933 1.00 97.50 163 TRP A O 1
ATOM 1269 N N . LEU A 1 164 ? -4.124 0.805 -9.795 1.00 97.25 164 LEU A N 1
ATOM 1270 C CA . LEU A 1 164 ? -5.321 1.651 -9.781 1.00 97.25 164 LEU A CA 1
ATOM 1271 C C . LEU A 1 164 ? -6.447 1.076 -10.639 1.00 97.25 164 LEU A C 1
ATOM 1273 O O . LEU A 1 164 ? -7.607 1.137 -10.231 1.00 97.25 164 LEU A O 1
ATOM 1277 N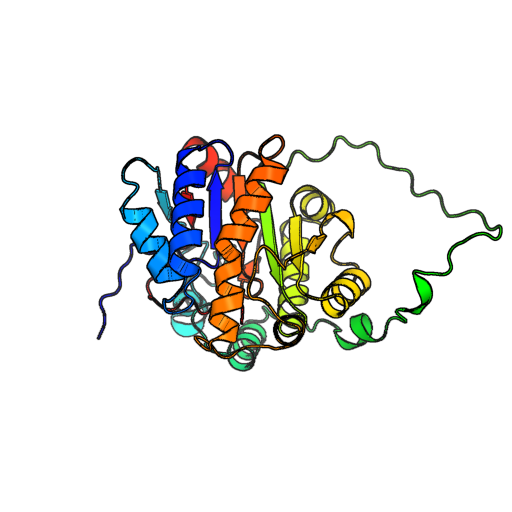 N . HIS A 1 165 ? -6.126 0.507 -11.803 1.00 95.94 165 HIS A N 1
ATOM 1278 C CA . HIS A 1 165 ? -7.119 -0.149 -12.647 1.00 95.94 165 HIS A CA 1
ATOM 1279 C C . HIS A 1 165 ? -7.790 -1.312 -11.908 1.00 95.94 165 HIS A C 1
ATOM 1281 O O . HIS A 1 165 ? -9.017 -1.351 -11.804 1.00 95.94 165 HIS A O 1
ATOM 1287 N N . HIS A 1 166 ? -6.993 -2.232 -11.357 1.00 97.25 166 HIS A N 1
ATOM 1288 C CA . HIS A 1 166 ? -7.502 -3.397 -10.627 1.00 97.25 166 HIS A CA 1
ATOM 1289 C C . HIS A 1 166 ? -8.239 -3.001 -9.350 1.00 97.25 166 HIS A C 1
ATOM 1291 O O . HIS A 1 166 ? -9.326 -3.507 -9.084 1.00 97.25 166 HIS A O 1
ATOM 1297 N N . LEU A 1 167 ? -7.711 -2.034 -8.596 1.00 97.50 167 LEU A N 1
ATOM 1298 C CA . LEU A 1 167 ? -8.380 -1.505 -7.415 1.00 97.50 167 LEU A CA 1
ATOM 1299 C C . LEU A 1 167 ? -9.749 -0.928 -7.782 1.00 97.50 167 LEU A C 1
ATOM 1301 O O . LEU A 1 167 ? -10.756 -1.312 -7.191 1.00 97.50 167 LEU A O 1
ATOM 1305 N N . ARG A 1 168 ? -9.807 -0.037 -8.780 1.00 96.00 168 ARG A N 1
ATOM 1306 C CA . ARG A 1 168 ? -11.056 0.585 -9.235 1.00 96.00 168 ARG A CA 1
ATOM 1307 C C . ARG A 1 168 ? -12.059 -0.454 -9.730 1.00 96.00 168 ARG A C 1
ATOM 1309 O O . ARG A 1 168 ? -13.243 -0.302 -9.446 1.00 96.00 168 ARG A O 1
ATOM 1316 N N . ALA A 1 169 ? -11.608 -1.488 -10.438 1.00 96.12 169 ALA A N 1
ATOM 1317 C CA . ALA A 1 169 ? -12.463 -2.592 -10.867 1.00 96.12 169 ALA A CA 1
ATOM 1318 C C . ALA A 1 169 ? -13.013 -3.391 -9.672 1.00 96.12 169 ALA A C 1
ATOM 1320 O O . ALA A 1 169 ? -14.185 -3.758 -9.668 1.00 96.12 169 ALA A O 1
ATOM 1321 N N . ALA A 1 170 ? -12.195 -3.611 -8.639 1.00 96.94 170 ALA A N 1
ATOM 1322 C CA . ALA A 1 170 ? -12.575 -4.377 -7.460 1.00 96.94 170 ALA A CA 1
ATOM 1323 C C . ALA A 1 170 ? -13.554 -3.632 -6.537 1.00 96.94 170 ALA A C 1
ATOM 1325 O O . ALA A 1 170 ? -14.504 -4.243 -6.051 1.00 96.94 170 ALA A O 1
ATOM 1326 N N . ILE A 1 171 ? -13.332 -2.340 -6.260 1.00 96.44 171 ILE A N 1
ATOM 1327 C CA . ILE A 1 171 ? -14.115 -1.595 -5.250 1.00 96.44 171 ILE A CA 1
ATOM 1328 C C . ILE A 1 171 ? -15.060 -0.541 -5.839 1.00 96.44 171 ILE A C 1
ATOM 1330 O O . ILE A 1 171 ? -15.935 -0.044 -5.135 1.00 96.44 171 ILE A O 1
ATOM 1334 N N . GLY A 1 172 ? -14.921 -0.212 -7.123 1.00 95.31 172 GLY A N 1
ATOM 1335 C CA . GLY A 1 172 ? -15.695 0.833 -7.787 1.00 95.31 172 GLY A CA 1
ATOM 1336 C C . GLY A 1 172 ? -15.154 2.246 -7.540 1.00 95.31 172 GLY A C 1
ATOM 1337 O O . GLY A 1 172 ? -14.500 2.536 -6.538 1.00 95.31 172 GLY A O 1
ATOM 1338 N N . ALA A 1 173 ? -15.448 3.160 -8.470 1.00 93.50 173 ALA A N 1
ATOM 1339 C CA . ALA A 1 173 ? -14.958 4.541 -8.413 1.00 93.50 173 ALA A CA 1
ATOM 1340 C C . ALA A 1 173 ? -15.427 5.331 -7.168 1.00 93.50 173 ALA A C 1
ATOM 1342 O O . ALA A 1 173 ? -14.585 6.012 -6.580 1.00 93.50 173 ALA A O 1
ATOM 1343 N N . PRO A 1 174 ? -16.696 5.229 -6.709 1.00 94.06 174 PRO A N 1
ATOM 1344 C CA . PRO A 1 174 ? -17.134 5.947 -5.509 1.00 94.06 174 PRO A CA 1
ATOM 1345 C C . PRO A 1 174 ? -16.390 5.503 -4.242 1.00 94.06 174 PRO A C 1
ATOM 1347 O O . PRO A 1 174 ? -15.918 6.343 -3.479 1.00 94.06 174 PRO A O 1
ATOM 1350 N N . GLN A 1 175 ? -16.219 4.190 -4.043 1.00 95.31 175 GLN A N 1
ATOM 1351 C CA . GLN A 1 175 ? -15.484 3.663 -2.890 1.00 95.31 175 GLN A CA 1
ATOM 1352 C C . GLN A 1 175 ? -14.001 4.030 -2.957 1.00 95.31 175 GLN A C 1
ATOM 1354 O O . GLN A 1 175 ? -13.417 4.377 -1.934 1.00 95.31 175 GLN A O 1
ATOM 1359 N N . LEU A 1 176 ? -13.390 3.986 -4.147 1.00 95.88 176 LEU A N 1
ATOM 1360 C CA . LEU A 1 176 ? -12.004 4.414 -4.340 1.00 95.88 176 LEU A CA 1
ATOM 1361 C C . LEU A 1 176 ? -11.819 5.871 -3.911 1.00 95.88 176 LEU A C 1
ATOM 1363 O O . LEU A 1 176 ? -10.923 6.151 -3.120 1.00 95.88 176 LEU A O 1
ATOM 1367 N N . ALA A 1 177 ? -12.688 6.777 -4.366 1.00 94.81 177 ALA A N 1
ATOM 1368 C CA . ALA A 1 177 ? -12.616 8.193 -4.008 1.00 94.81 177 ALA A CA 1
ATOM 1369 C C . ALA A 1 177 ? -12.782 8.433 -2.494 1.00 94.81 177 ALA A C 1
ATOM 1371 O O . ALA A 1 177 ? -12.128 9.310 -1.933 1.00 94.81 177 ALA A O 1
ATOM 1372 N N . ALA A 1 178 ? -13.621 7.638 -1.822 1.00 94.31 178 ALA A N 1
ATOM 1373 C CA . ALA A 1 178 ? -13.837 7.739 -0.379 1.00 94.31 178 ALA A CA 1
ATOM 1374 C C . ALA A 1 178 ? -12.677 7.154 0.456 1.00 94.31 178 ALA A C 1
ATOM 1376 O O . ALA A 1 178 ? -12.345 7.685 1.520 1.00 94.31 178 ALA A O 1
ATOM 1377 N N . SER A 1 179 ? -12.058 6.067 -0.018 1.00 95.12 179 SER A N 1
ATOM 1378 C CA . SER A 1 179 ? -11.088 5.278 0.752 1.00 95.12 179 SER A CA 1
ATOM 1379 C C . SER A 1 179 ? -9.621 5.572 0.451 1.00 95.12 179 SER A C 1
ATOM 1381 O O . SER A 1 179 ? -8.794 5.283 1.307 1.00 95.12 179 SER A O 1
ATOM 1383 N N . LEU A 1 180 ? -9.253 6.056 -0.737 1.00 97.94 180 LEU A N 1
ATOM 1384 C CA . LEU A 1 180 ? -7.853 6.045 -1.177 1.00 97.94 180 LEU A CA 1
ATOM 1385 C C . LEU A 1 180 ? -7.070 7.308 -0.785 1.00 97.94 180 LEU A C 1
ATOM 1387 O O . LEU A 1 180 ? -7.501 8.427 -1.065 1.00 97.94 180 LEU A O 1
ATOM 1391 N N . LEU A 1 181 ? -5.863 7.103 -0.247 1.00 98.31 181 LEU A N 1
ATOM 1392 C CA . LEU A 1 181 ? -4.760 8.066 -0.250 1.00 98.31 181 LEU A CA 1
ATOM 1393 C C . LEU A 1 181 ? -3.557 7.499 -1.020 1.00 98.31 181 LEU A C 1
ATOM 1395 O O . LEU A 1 181 ? -2.961 6.498 -0.628 1.00 98.31 181 LEU A O 1
ATOM 1399 N N . MET A 1 182 ? -3.170 8.153 -2.107 1.00 98.25 182 MET A N 1
ATOM 1400 C CA . MET A 1 182 ? -1.997 7.812 -2.905 1.00 98.25 182 MET A CA 1
ATOM 1401 C C . MET A 1 182 ? -0.862 8.781 -2.581 1.00 98.25 182 MET A C 1
ATOM 1403 O O . MET A 1 182 ? -0.935 9.959 -2.925 1.00 98.25 182 MET A O 1
ATOM 1407 N N . TYR A 1 183 ? 0.196 8.293 -1.944 1.00 98.12 183 TYR A N 1
ATOM 1408 C CA . TYR A 1 183 ? 1.394 9.081 -1.666 1.00 98.12 183 TYR A CA 1
ATOM 1409 C C . TYR A 1 183 ? 2.312 9.048 -2.888 1.00 98.12 183 TYR A C 1
ATOM 1411 O O . TYR A 1 183 ? 2.647 7.972 -3.380 1.00 98.12 183 TYR A O 1
ATOM 1419 N N . VAL A 1 184 ? 2.711 10.211 -3.399 1.00 97.31 184 VAL A N 1
ATOM 1420 C CA . VAL A 1 184 ? 3.439 10.320 -4.670 1.00 97.31 184 VAL A CA 1
ATOM 1421 C C . VAL A 1 184 ? 4.711 11.142 -4.492 1.00 97.31 184 VAL A C 1
ATOM 1423 O O . VAL A 1 184 ? 4.672 12.236 -3.937 1.00 97.31 184 VAL A O 1
ATOM 1426 N N . VAL A 1 185 ? 5.842 10.626 -4.975 1.00 95.69 185 VAL A N 1
ATOM 1427 C CA . VAL A 1 185 ? 7.113 11.361 -5.051 1.00 95.69 185 VAL A CA 1
ATOM 1428 C C . VAL A 1 185 ? 7.288 11.932 -6.453 1.00 95.69 185 VAL A C 1
ATOM 1430 O O . VAL A 1 185 ? 7.416 11.179 -7.419 1.00 95.69 185 VAL A O 1
ATOM 1433 N N . GLY A 1 186 ? 7.377 13.259 -6.540 1.00 93.69 186 GLY A N 1
ATOM 1434 C CA . GLY A 1 186 ? 7.671 13.980 -7.778 1.00 93.69 186 GLY A CA 1
ATOM 1435 C C . GLY A 1 186 ? 6.435 14.407 -8.570 1.00 93.69 186 GLY A C 1
ATOM 1436 O O . GLY A 1 186 ? 5.435 13.691 -8.648 1.00 93.69 186 GLY A O 1
ATOM 1437 N N . GLU A 1 187 ? 6.532 15.583 -9.192 1.00 92.31 187 GLU A N 1
ATOM 1438 C CA . GLU A 1 187 ? 5.412 16.205 -9.907 1.00 92.31 187 GLU A CA 1
ATOM 1439 C C . GLU A 1 187 ? 5.040 15.452 -11.190 1.00 92.31 187 GLU A C 1
ATOM 1441 O O . GLU A 1 187 ? 3.859 15.307 -11.481 1.00 92.31 187 GLU A O 1
ATOM 1446 N N . ASP A 1 188 ? 6.009 14.883 -11.913 1.00 93.06 188 ASP A N 1
ATOM 1447 C CA . ASP A 1 188 ? 5.728 14.136 -13.149 1.00 93.06 188 ASP A CA 1
ATOM 1448 C C . ASP A 1 188 ? 4.847 12.906 -12.887 1.00 93.06 188 ASP A C 1
ATOM 1450 O O . ASP A 1 188 ? 3.928 12.602 -13.650 1.00 93.06 188 ASP A O 1
ATOM 1454 N N . ALA A 1 189 ? 5.091 12.206 -11.773 1.00 94.38 189 ALA A N 1
ATOM 1455 C CA . ALA A 1 189 ? 4.277 11.066 -11.362 1.00 94.38 189 ALA A CA 1
ATOM 1456 C C . ALA A 1 189 ? 2.862 11.514 -10.984 1.00 94.38 189 ALA A C 1
ATOM 1458 O O . ALA A 1 189 ? 1.885 10.890 -11.400 1.00 94.38 189 ALA A O 1
ATOM 1459 N N . ARG A 1 190 ? 2.746 12.619 -10.236 1.00 95.50 190 ARG A N 1
ATOM 1460 C CA . ARG A 1 190 ? 1.459 13.224 -9.872 1.00 95.50 190 ARG A CA 1
ATOM 1461 C C . ARG A 1 190 ? 0.667 13.614 -11.121 1.00 95.50 190 ARG A C 1
ATOM 1463 O O . ARG A 1 190 ? -0.487 13.207 -11.252 1.00 95.50 190 ARG A O 1
ATOM 1470 N N . ALA A 1 191 ? 1.287 14.343 -12.044 1.00 94.00 191 ALA A N 1
ATOM 1471 C CA . ALA A 1 191 ? 0.669 14.794 -13.284 1.00 94.00 191 ALA A CA 1
ATOM 1472 C C . ALA A 1 191 ? 0.179 13.613 -14.135 1.00 94.00 191 ALA A C 1
ATOM 1474 O O . ALA A 1 191 ? -0.969 13.615 -14.581 1.00 94.00 191 ALA A O 1
ATOM 1475 N N . ALA A 1 192 ? 0.997 12.569 -14.295 1.00 93.12 192 ALA A N 1
ATOM 1476 C CA . ALA A 1 192 ? 0.615 11.393 -15.071 1.00 93.12 192 ALA A CA 1
ATOM 1477 C C . ALA A 1 192 ? -0.530 10.592 -14.423 1.00 93.12 192 ALA A C 1
ATOM 1479 O O . ALA A 1 192 ? -1.433 10.120 -15.118 1.00 93.12 192 ALA A O 1
ATOM 1480 N N . LEU A 1 193 ? -0.543 10.460 -13.091 1.00 94.00 193 LEU A N 1
ATOM 1481 C CA . LEU A 1 193 ? -1.645 9.811 -12.374 1.00 94.00 193 LEU A CA 1
ATOM 1482 C C . LEU A 1 193 ? -2.961 10.580 -12.539 1.00 94.00 193 LEU A C 1
ATOM 1484 O O . LEU A 1 193 ? -3.991 9.957 -12.791 1.00 94.00 193 LEU A O 1
ATOM 1488 N N . LEU A 1 194 ? -2.933 11.912 -12.461 1.00 93.62 194 LEU A N 1
ATOM 1489 C CA . LEU A 1 194 ? -4.109 12.754 -12.709 1.00 93.62 194 LEU A CA 1
ATOM 1490 C C . LEU A 1 194 ? -4.594 12.630 -14.158 1.00 93.62 194 LEU A C 1
ATOM 1492 O O . LEU A 1 194 ? -5.779 12.395 -14.399 1.00 93.62 194 LEU A O 1
ATOM 1496 N N . ALA A 1 195 ? -3.673 12.711 -15.122 1.00 91.31 195 ALA A N 1
ATOM 1497 C CA . ALA A 1 195 ? -3.976 12.592 -16.547 1.00 91.31 195 ALA A CA 1
ATOM 1498 C C . ALA A 1 195 ? -4.581 11.228 -16.924 1.00 91.31 195 ALA A C 1
ATOM 1500 O O . ALA A 1 195 ? -5.313 11.132 -17.907 1.00 91.31 195 ALA A O 1
ATOM 1501 N N . SER A 1 196 ? -4.326 10.178 -16.135 1.00 91.00 196 SER A N 1
ATOM 1502 C CA . SER A 1 196 ? -4.921 8.855 -16.355 1.00 91.00 196 SER A CA 1
ATOM 1503 C C . SER A 1 196 ? -6.442 8.807 -16.150 1.00 91.00 196 SER A C 1
ATOM 1505 O O . SER A 1 196 ? -7.092 7.879 -16.629 1.00 91.00 196 SER A O 1
ATOM 1507 N N . GLY A 1 197 ? -7.019 9.749 -15.390 1.00 90.00 197 GLY A N 1
ATOM 1508 C CA . GLY A 1 197 ? -8.438 9.731 -15.009 1.00 90.00 197 GLY A CA 1
ATOM 1509 C C . GLY A 1 197 ? -8.839 8.580 -14.068 1.00 90.00 197 GLY A C 1
ATOM 1510 O O . GLY A 1 197 ? -10.031 8.365 -13.820 1.00 90.00 197 GLY A O 1
ATOM 1511 N N . LEU A 1 198 ? -7.871 7.815 -13.546 1.00 90.44 198 LEU A N 1
ATOM 1512 C CA . LEU A 1 198 ? -8.113 6.725 -12.595 1.00 90.44 198 LEU A CA 1
ATOM 1513 C C . LEU A 1 198 ? -8.150 7.195 -11.138 1.00 90.44 198 LEU A C 1
ATOM 1515 O O . LEU A 1 198 ? -8.776 6.530 -10.313 1.00 90.44 198 LEU A O 1
ATOM 1519 N N . LEU A 1 199 ? -7.502 8.323 -10.834 1.00 92.25 199 LEU A N 1
ATOM 1520 C CA . LEU A 1 199 ? -7.292 8.822 -9.480 1.00 92.25 199 LEU A CA 1
ATOM 1521 C C . LEU A 1 199 ? -7.783 10.275 -9.349 1.00 92.25 199 LEU A C 1
ATOM 1523 O O . LEU A 1 199 ? -7.253 11.149 -10.036 1.00 92.25 199 LEU A O 1
ATOM 1527 N N . PRO A 1 200 ? -8.761 10.561 -8.472 1.00 92.88 200 PRO A N 1
ATOM 1528 C CA . PRO A 1 200 ? -9.154 11.933 -8.161 1.00 92.88 200 PRO A CA 1
ATOM 1529 C C . PRO A 1 200 ? -8.017 12.714 -7.493 1.00 92.88 200 PRO A C 1
ATOM 1531 O O . PRO A 1 200 ? -7.280 12.164 -6.674 1.00 92.88 200 PRO A O 1
ATOM 1534 N N . GLU A 1 201 ? -7.924 14.019 -7.760 1.00 94.56 201 GLU A N 1
ATOM 1535 C CA . GLU A 1 201 ? -6.883 14.874 -7.168 1.00 94.56 201 GLU A CA 1
ATOM 1536 C C . GLU A 1 201 ? -6.905 14.870 -5.636 1.00 94.56 201 GLU A C 1
ATOM 1538 O O . GLU A 1 201 ? -5.854 14.785 -5.002 1.00 94.56 201 GLU A O 1
ATOM 1543 N N . GLY A 1 202 ? -8.098 14.849 -5.034 1.00 95.69 202 GLY A N 1
ATOM 1544 C CA . GLY A 1 202 ? -8.264 14.792 -3.579 1.00 95.69 202 GLY A CA 1
ATOM 1545 C C . GLY A 1 202 ? -7.672 13.541 -2.913 1.00 95.69 202 GLY A C 1
ATOM 1546 O O . GLY A 1 202 ? -7.458 13.549 -1.698 1.00 95.69 202 GLY A O 1
ATOM 1547 N N . CYS A 1 203 ? -7.366 12.489 -3.680 1.00 97.19 203 CYS A N 1
ATOM 1548 C CA . CYS A 1 203 ? -6.726 11.273 -3.180 1.00 97.19 203 CYS A CA 1
ATOM 1549 C C . CYS A 1 203 ? -5.194 11.370 -3.137 1.00 97.19 203 CYS A C 1
ATOM 1551 O O . CYS A 1 203 ? -4.569 10.511 -2.525 1.00 97.19 203 CYS A O 1
ATOM 1553 N N . ILE A 1 204 ? -4.561 12.362 -3.770 1.00 98.00 204 ILE A N 1
ATOM 1554 C CA . ILE A 1 204 ? -3.094 12.446 -3.844 1.00 98.00 204 ILE A CA 1
ATOM 1555 C C . ILE A 1 204 ? -2.526 13.142 -2.601 1.00 98.00 204 ILE A C 1
ATOM 1557 O O . ILE A 1 204 ? -3.070 14.134 -2.113 1.00 98.00 204 ILE A O 1
ATOM 1561 N N . ARG A 1 205 ? -1.413 12.621 -2.083 1.00 97.69 205 ARG A N 1
ATOM 1562 C CA . ARG A 1 205 ? -0.603 13.212 -1.011 1.00 97.69 205 ARG A CA 1
ATOM 1563 C C . ARG A 1 205 ? 0.858 13.261 -1.436 1.00 97.69 205 ARG A C 1
ATOM 1565 O O . ARG A 1 205 ? 1.303 12.449 -2.247 1.00 97.69 205 ARG A O 1
ATOM 1572 N N . ASP A 1 206 ? 1.607 14.191 -0.859 1.00 95.38 206 ASP A N 1
ATOM 1573 C CA . ASP A 1 206 ? 3.058 14.224 -1.014 1.00 95.38 206 ASP A CA 1
ATOM 1574 C C . ASP A 1 206 ? 3.686 13.013 -0.310 1.00 95.38 206 ASP A C 1
ATOM 1576 O O . ASP A 1 206 ? 3.461 12.767 0.876 1.00 95.38 206 ASP A O 1
ATOM 1580 N N . GLY A 1 207 ? 4.445 12.227 -1.069 1.00 93.50 207 GLY A N 1
ATOM 1581 C CA . GLY A 1 207 ? 5.159 11.054 -0.588 1.00 93.50 207 GLY A CA 1
ATOM 1582 C C . GLY A 1 207 ? 6.540 11.347 0.003 1.00 93.50 207 GLY A C 1
ATOM 1583 O O . GLY A 1 207 ? 7.202 10.423 0.479 1.00 93.50 207 GLY A O 1
ATOM 1584 N N . THR A 1 208 ? 7.001 12.600 -0.021 1.00 91.88 208 THR A N 1
ATOM 1585 C CA . THR A 1 208 ? 8.303 13.015 0.520 1.00 91.88 208 THR A CA 1
ATOM 1586 C C . THR A 1 208 ? 8.243 13.312 2.019 1.00 91.88 208 THR A C 1
ATOM 1588 O O . THR A 1 208 ? 8.506 14.415 2.486 1.00 91.88 208 THR A O 1
ATOM 1591 N N . LEU A 1 209 ? 7.905 12.294 2.815 1.00 87.94 209 LEU A N 1
ATOM 1592 C CA . LEU A 1 209 ? 7.774 12.461 4.260 1.00 87.94 209 LEU A CA 1
ATOM 1593 C C . LEU A 1 209 ? 9.136 12.354 4.974 1.00 87.94 209 LEU A C 1
ATOM 1595 O O . LEU A 1 209 ? 9.864 11.359 4.885 1.00 87.94 209 LEU A O 1
ATOM 1599 N N . GLY A 1 210 ? 9.477 13.395 5.733 1.00 80.44 210 GLY A N 1
ATOM 1600 C CA . GLY A 1 210 ? 10.744 13.485 6.460 1.00 80.44 210 GLY A CA 1
ATOM 1601 C C . GLY A 1 210 ? 11.953 13.750 5.553 1.00 80.44 210 GLY A C 1
ATOM 1602 O O . GLY A 1 210 ? 11.834 14.263 4.446 1.00 80.44 210 GLY A O 1
ATOM 1603 N N . GLY A 1 211 ? 13.153 13.432 6.044 1.00 68.88 211 GLY A N 1
ATOM 1604 C CA . GLY A 1 211 ? 14.405 13.660 5.316 1.00 68.88 211 GLY A CA 1
ATOM 1605 C C . GLY A 1 211 ? 14.885 12.444 4.517 1.00 68.88 211 GLY A C 1
ATOM 1606 O O . GLY A 1 211 ? 14.641 11.298 4.892 1.00 68.88 211 GLY A O 1
ATOM 1607 N N . GLY A 1 212 ? 15.646 12.690 3.446 1.00 77.25 212 GLY A N 1
ATOM 1608 C CA . GLY A 1 212 ? 16.534 11.685 2.841 1.00 77.25 212 GLY A CA 1
ATOM 1609 C C . GLY A 1 212 ? 16.209 11.242 1.414 1.00 77.25 212 GLY A C 1
ATOM 1610 O O . GLY A 1 212 ? 17.059 10.578 0.806 1.00 77.25 212 GLY A O 1
ATOM 1611 N N . LEU A 1 213 ? 15.047 11.622 0.871 1.00 87.19 213 LEU A N 1
ATOM 1612 C CA . LEU A 1 213 ? 14.776 11.520 -0.565 1.00 87.19 213 LEU A CA 1
ATOM 1613 C C . LEU A 1 213 ? 15.404 12.706 -1.303 1.00 87.19 213 LEU A C 1
ATOM 1615 O O . LEU A 1 213 ? 15.461 13.819 -0.787 1.00 87.19 213 LEU A O 1
ATOM 1619 N N . ASP A 1 214 ? 15.883 12.446 -2.511 1.00 85.75 214 ASP A N 1
ATOM 1620 C CA . ASP A 1 214 ? 16.449 13.437 -3.428 1.00 85.75 214 ASP A CA 1
ATOM 1621 C C . ASP A 1 214 ? 15.731 13.361 -4.785 1.00 85.75 214 ASP A C 1
ATOM 1623 O O . ASP A 1 214 ? 14.873 12.499 -4.994 1.00 85.75 214 ASP A O 1
ATOM 1627 N N . ALA A 1 215 ? 16.091 14.243 -5.721 1.00 85.38 215 ALA A N 1
ATOM 1628 C CA . ALA A 1 215 ? 15.460 14.313 -7.040 1.00 85.38 215 ALA A CA 1
ATOM 1629 C C . ALA A 1 215 ? 15.500 12.981 -7.817 1.00 85.38 215 ALA A C 1
ATOM 1631 O O . ALA A 1 215 ? 14.573 12.686 -8.567 1.00 85.38 215 ALA A O 1
ATOM 1632 N N . GLY A 1 216 ? 16.518 12.136 -7.607 1.00 87.88 216 GLY A N 1
ATOM 1633 C CA . GLY A 1 216 ? 16.596 10.823 -8.253 1.00 87.88 216 GLY A CA 1
ATOM 1634 C C . GLY A 1 216 ? 15.491 9.869 -7.794 1.00 87.88 216 GLY A C 1
ATOM 1635 O O . GLY A 1 216 ? 15.066 9.000 -8.552 1.00 87.88 216 GLY A O 1
ATOM 1636 N N . HIS A 1 217 ? 14.963 10.058 -6.583 1.00 92.00 217 HIS A N 1
ATOM 1637 C CA . HIS A 1 217 ? 13.881 9.233 -6.052 1.00 92.00 217 HIS A CA 1
ATOM 1638 C C . HIS A 1 217 ? 12.516 9.555 -6.669 1.00 92.00 217 HIS A C 1
ATOM 1640 O O . HIS A 1 217 ? 11.611 8.729 -6.568 1.00 92.00 217 HIS A O 1
ATOM 1646 N N . ALA A 1 218 ? 12.364 10.702 -7.334 1.00 89.69 218 ALA A N 1
ATOM 1647 C CA . ALA A 1 218 ? 11.149 11.032 -8.074 1.00 89.69 218 ALA A CA 1
ATOM 1648 C C . ALA A 1 218 ? 11.001 10.199 -9.355 1.00 89.69 218 ALA A C 1
ATOM 1650 O O . ALA A 1 218 ? 9.882 9.870 -9.746 1.00 89.69 218 ALA A O 1
ATOM 1651 N N . THR A 1 219 ? 12.114 9.827 -9.994 1.00 87.75 219 THR A N 1
ATOM 1652 C CA . THR A 1 219 ? 12.096 9.262 -11.352 1.00 87.75 219 THR A CA 1
ATOM 1653 C C . THR A 1 219 ? 12.637 7.846 -11.467 1.00 87.75 219 THR A C 1
ATOM 1655 O O . THR A 1 219 ? 12.223 7.115 -12.364 1.00 87.75 219 THR A O 1
ATOM 1658 N N . ALA A 1 220 ? 13.532 7.422 -10.577 1.00 87.31 220 ALA A N 1
ATOM 1659 C CA . ALA A 1 220 ? 14.205 6.140 -10.722 1.00 87.31 220 ALA A CA 1
ATOM 1660 C C . ALA A 1 220 ? 13.369 4.948 -10.229 1.00 87.31 220 ALA A C 1
ATOM 1662 O O . ALA A 1 220 ? 12.769 4.970 -9.152 1.00 87.31 220 ALA A O 1
ATOM 1663 N N . GLY A 1 221 ? 13.424 3.863 -11.002 1.00 84.31 221 GLY A N 1
ATOM 1664 C CA . GLY A 1 221 ? 13.172 2.507 -10.531 1.00 84.31 221 GLY A CA 1
ATOM 1665 C C . GLY A 1 221 ? 14.448 1.925 -9.927 1.00 84.31 221 GLY A C 1
ATOM 1666 O O . GLY A 1 221 ? 15.472 1.838 -10.609 1.00 84.31 221 GLY A O 1
ATOM 1667 N N . PHE A 1 222 ? 14.435 1.566 -8.643 1.00 85.81 222 PHE A N 1
ATOM 1668 C CA . PHE A 1 222 ? 15.643 1.126 -7.944 1.00 85.81 222 PHE A CA 1
ATOM 1669 C C . PHE A 1 222 ? 15.753 -0.391 -7.884 1.00 85.81 222 PHE A C 1
ATOM 1671 O O . PHE A 1 222 ? 14.797 -1.083 -7.574 1.00 85.81 222 PHE A O 1
ATOM 1678 N N . LYS A 1 223 ? 16.969 -0.916 -8.066 1.00 85.75 223 LYS A N 1
ATOM 1679 C CA . LYS A 1 223 ? 17.242 -2.333 -7.796 1.00 85.75 223 LYS A CA 1
ATOM 1680 C C . LYS A 1 223 ? 16.978 -2.656 -6.323 1.00 85.75 223 LYS A C 1
ATOM 1682 O O . LYS A 1 223 ? 17.358 -1.867 -5.449 1.00 85.75 223 LYS A O 1
ATOM 1687 N N . TYR A 1 224 ? 16.418 -3.838 -6.073 1.00 81.94 224 TYR A N 1
ATOM 1688 C CA . TYR A 1 224 ? 16.180 -4.369 -4.732 1.00 81.94 224 TYR A CA 1
ATOM 1689 C C . TYR A 1 224 ? 17.427 -4.235 -3.839 1.00 81.94 224 TYR A C 1
ATOM 1691 O O . TYR A 1 224 ? 18.552 -4.473 -4.280 1.00 81.94 224 TYR A O 1
ATOM 1699 N N . GLU A 1 225 ? 17.218 -3.787 -2.598 1.00 81.31 225 GLU A N 1
ATOM 1700 C CA . GLU A 1 225 ? 18.250 -3.525 -1.576 1.00 81.31 225 GLU A CA 1
ATOM 1701 C C . GLU A 1 225 ? 19.322 -2.468 -1.903 1.00 81.31 225 GLU A C 1
ATOM 1703 O O . GLU A 1 225 ? 20.196 -2.207 -1.066 1.00 81.31 225 GLU A O 1
ATOM 1708 N N . SER A 1 226 ? 19.242 -1.783 -3.048 1.00 85.94 226 SER A N 1
ATOM 1709 C CA . SER A 1 226 ? 20.099 -0.623 -3.313 1.00 85.94 226 SER A CA 1
ATOM 1710 C C . SER A 1 226 ? 19.862 0.509 -2.291 1.00 85.94 226 SER A C 1
ATOM 1712 O O . SER A 1 226 ? 18.801 0.581 -1.664 1.00 85.94 226 SER A O 1
ATOM 1714 N N . PRO A 1 227 ? 20.814 1.441 -2.099 1.00 87.44 227 PRO A N 1
ATOM 1715 C CA . PRO A 1 227 ? 20.622 2.556 -1.170 1.00 87.44 227 PRO A CA 1
ATOM 1716 C C . PRO A 1 227 ? 19.367 3.398 -1.457 1.00 87.44 227 PRO A C 1
ATOM 1718 O O . PRO A 1 227 ? 18.656 3.761 -0.522 1.00 87.44 227 PRO A O 1
ATOM 1721 N N . GLY A 1 228 ? 19.060 3.662 -2.733 1.00 86.69 228 GLY A N 1
ATOM 1722 C CA . GLY A 1 228 ? 17.848 4.393 -3.123 1.00 86.69 228 GLY A CA 1
ATOM 1723 C C . GLY A 1 228 ? 16.563 3.606 -2.854 1.00 86.69 228 GLY A C 1
ATOM 1724 O O . GLY A 1 228 ? 15.609 4.156 -2.304 1.00 86.69 228 GLY A O 1
ATOM 1725 N N . PHE A 1 229 ? 16.581 2.289 -3.101 1.00 85.06 229 PHE A N 1
ATOM 1726 C CA . PHE A 1 229 ? 15.499 1.383 -2.699 1.00 85.06 229 PHE A CA 1
ATOM 1727 C C . PHE A 1 229 ? 15.222 1.486 -1.196 1.00 85.06 229 PHE A C 1
ATOM 1729 O O . PHE A 1 229 ? 14.090 1.712 -0.777 1.00 85.06 229 PHE A O 1
ATOM 1736 N N . LYS A 1 230 ? 16.264 1.363 -0.364 1.00 86.50 230 LYS A N 1
ATOM 1737 C CA . LYS A 1 230 ? 16.115 1.367 1.100 1.00 86.50 230 LYS A CA 1
ATOM 1738 C C . LYS A 1 230 ? 15.573 2.698 1.619 1.00 86.50 230 LYS A C 1
ATOM 1740 O O . LYS A 1 230 ? 14.782 2.693 2.557 1.00 86.50 230 LYS A O 1
ATOM 1745 N N . LYS A 1 231 ? 15.945 3.822 0.998 1.00 88.50 231 LYS A N 1
ATOM 1746 C CA . LYS A 1 231 ? 15.412 5.152 1.331 1.00 88.50 231 LYS A CA 1
ATOM 1747 C C . LYS A 1 231 ? 13.923 5.288 1.017 1.00 88.50 231 LYS A C 1
ATOM 1749 O O . LYS A 1 231 ? 13.188 5.827 1.840 1.00 88.50 231 LYS A O 1
ATOM 1754 N N . LEU A 1 232 ? 13.466 4.784 -0.128 1.00 88.62 232 LEU A N 1
ATOM 1755 C CA . LEU A 1 232 ? 12.042 4.817 -0.457 1.00 88.62 232 LEU A CA 1
ATOM 1756 C C . LEU A 1 232 ? 11.235 3.815 0.367 1.00 88.62 232 LEU A C 1
ATOM 1758 O O . LEU A 1 232 ? 10.196 4.178 0.908 1.00 88.62 232 LEU A O 1
ATOM 1762 N N . ALA A 1 233 ? 11.737 2.596 0.569 1.00 87.69 233 ALA A N 1
ATOM 1763 C CA . ALA A 1 233 ? 11.121 1.641 1.489 1.00 87.69 233 ALA A CA 1
ATOM 1764 C C . ALA A 1 233 ? 11.038 2.203 2.923 1.00 87.69 233 ALA A C 1
ATOM 1766 O O . ALA A 1 233 ? 10.120 1.868 3.674 1.00 87.69 233 ALA A O 1
ATOM 1767 N N . ALA A 1 234 ? 11.961 3.097 3.304 1.00 88.88 234 ALA A N 1
ATOM 1768 C CA . ALA A 1 234 ? 11.932 3.772 4.595 1.00 88.88 234 ALA A CA 1
ATOM 1769 C C . ALA A 1 234 ? 10.786 4.784 4.769 1.00 88.88 234 ALA A C 1
ATOM 1771 O O . ALA A 1 234 ? 10.475 5.161 5.897 1.00 88.88 234 ALA A O 1
ATOM 1772 N N . GLN A 1 235 ? 10.114 5.181 3.686 1.00 91.19 235 GLN A N 1
ATOM 1773 C CA . GLN A 1 235 ? 8.928 6.037 3.752 1.00 91.19 235 GLN A CA 1
ATOM 1774 C C . GLN A 1 235 ? 7.700 5.315 4.300 1.00 91.19 235 GLN A C 1
ATOM 1776 O O . GLN A 1 235 ? 6.796 5.951 4.832 1.00 91.19 235 GLN A O 1
ATOM 1781 N N . ARG A 1 236 ? 7.667 3.983 4.223 1.00 92.62 236 ARG A N 1
ATOM 1782 C CA . ARG A 1 236 ? 6.492 3.181 4.569 1.00 92.62 236 ARG A CA 1
ATOM 1783 C C . ARG A 1 236 ? 5.921 3.455 5.973 1.00 92.62 236 ARG A C 1
ATOM 1785 O O . ARG A 1 236 ? 4.745 3.807 6.036 1.00 92.62 236 ARG A O 1
ATOM 1792 N N . PRO A 1 237 ? 6.680 3.369 7.087 1.00 94.50 237 PRO A N 1
ATOM 1793 C CA . PRO A 1 237 ? 6.141 3.722 8.403 1.00 94.50 237 PRO A CA 1
ATOM 1794 C C . PRO A 1 237 ? 5.661 5.173 8.491 1.00 94.50 237 PRO A C 1
ATOM 1796 O O . PRO A 1 237 ? 4.649 5.426 9.137 1.00 94.50 237 PRO A O 1
ATOM 1799 N N . ARG A 1 238 ? 6.337 6.117 7.819 1.00 94.69 238 ARG A N 1
ATOM 1800 C CA . ARG A 1 238 ? 5.963 7.543 7.825 1.00 94.69 238 ARG A CA 1
ATOM 1801 C C . ARG A 1 238 ? 4.629 7.775 7.141 1.00 94.69 238 ARG A C 1
ATOM 1803 O O . ARG A 1 238 ? 3.767 8.452 7.683 1.00 94.69 238 ARG A O 1
ATOM 1810 N N . ILE A 1 239 ? 4.458 7.165 5.974 1.00 96.06 239 ILE A N 1
ATOM 1811 C CA . ILE A 1 239 ? 3.233 7.223 5.179 1.00 96.06 239 ILE A CA 1
ATOM 1812 C C . ILE A 1 239 ? 2.066 6.608 5.951 1.00 96.06 239 ILE A C 1
ATOM 1814 O O . ILE A 1 239 ? 0.996 7.204 6.033 1.00 96.06 239 ILE A O 1
ATOM 1818 N N . VAL A 1 240 ? 2.283 5.452 6.583 1.00 97.56 240 VAL A N 1
ATOM 1819 C CA . VAL A 1 240 ? 1.262 4.814 7.422 1.00 97.56 240 VAL A CA 1
ATOM 1820 C C . VAL A 1 240 ? 0.899 5.697 8.621 1.00 97.56 240 VAL A C 1
ATOM 1822 O O . VAL A 1 240 ? -0.285 5.873 8.901 1.00 97.56 240 VAL A O 1
ATOM 1825 N N . LEU A 1 241 ? 1.887 6.274 9.316 1.00 97.00 241 LEU A N 1
ATOM 1826 C CA . LEU A 1 241 ? 1.651 7.192 10.436 1.00 97.00 241 LEU A CA 1
ATOM 1827 C C . LEU A 1 241 ? 0.855 8.423 10.003 1.00 97.00 241 LEU A C 1
ATOM 1829 O O . LEU A 1 241 ? -0.163 8.720 10.621 1.00 97.00 241 LEU A O 1
ATOM 1833 N N . ALA A 1 242 ? 1.272 9.082 8.921 1.00 97.44 242 ALA A N 1
ATOM 1834 C CA . ALA A 1 242 ? 0.592 10.254 8.381 1.00 97.44 242 ALA A CA 1
ATOM 1835 C C . ALA A 1 242 ? -0.862 9.937 8.001 1.00 97.44 242 ALA A C 1
ATOM 1837 O O . ALA A 1 242 ? -1.767 10.701 8.327 1.00 97.44 242 ALA A O 1
ATOM 1838 N N . ALA A 1 243 ? -1.110 8.781 7.381 1.00 97.88 243 ALA A N 1
ATOM 1839 C CA . ALA A 1 243 ? -2.458 8.347 7.034 1.00 97.88 243 ALA A CA 1
ATOM 1840 C C . ALA A 1 243 ? -3.325 8.067 8.272 1.00 97.88 243 ALA A C 1
ATOM 1842 O O . ALA A 1 243 ? -4.499 8.433 8.294 1.00 97.88 243 ALA A O 1
ATOM 1843 N N . ILE A 1 244 ? -2.768 7.439 9.316 1.00 97.50 244 ILE A N 1
ATOM 1844 C CA . ILE A 1 244 ? -3.483 7.219 10.583 1.00 97.50 244 ILE A CA 1
ATOM 1845 C C . ILE A 1 244 ? -3.813 8.557 11.246 1.00 97.50 244 ILE A C 1
ATOM 1847 O O . ILE A 1 244 ? -4.927 8.729 11.738 1.00 97.50 244 ILE A O 1
ATOM 1851 N N . GLU A 1 245 ? -2.870 9.497 11.273 1.00 95.88 245 GLU A N 1
ATOM 1852 C CA . GLU A 1 245 ? -3.086 10.834 11.829 1.00 95.88 245 GLU A CA 1
ATOM 1853 C C . GLU A 1 245 ? -4.190 11.574 11.058 1.00 95.88 245 GLU A C 1
ATOM 1855 O O . GLU A 1 245 ? -5.143 12.040 11.680 1.00 95.88 245 GLU A O 1
ATOM 1860 N N . GLU A 1 246 ? -4.143 11.570 9.721 1.00 95.44 246 GLU A N 1
ATOM 1861 C CA . GLU A 1 246 ? -5.148 12.210 8.862 1.00 95.44 246 GLU A CA 1
ATOM 1862 C C . GLU A 1 246 ? -6.543 11.575 8.998 1.00 95.44 246 GLU A C 1
ATOM 1864 O O . GLU A 1 246 ? -7.552 12.280 9.004 1.00 95.44 246 GLU A O 1
ATOM 1869 N N . ARG A 1 247 ? -6.628 10.241 9.087 1.00 95.25 247 ARG A N 1
ATOM 1870 C CA . ARG A 1 247 ? -7.897 9.509 8.920 1.00 95.25 247 ARG A CA 1
ATOM 1871 C C . ARG A 1 247 ? -8.474 8.917 10.201 1.00 95.25 247 ARG A C 1
ATOM 1873 O O . ARG A 1 247 ? -9.556 8.338 10.151 1.00 95.25 247 ARG A O 1
ATOM 1880 N N . SER A 1 248 ? -7.819 9.076 11.351 1.00 93.81 248 SER A N 1
ATOM 1881 C CA . SER A 1 248 ? -8.272 8.470 12.618 1.00 93.81 248 SER A CA 1
ATOM 1882 C C . SER A 1 248 ? -9.668 8.892 13.091 1.00 93.81 248 SER A C 1
ATOM 1884 O O . SER A 1 248 ? -10.283 8.152 13.854 1.00 93.81 248 SER A O 1
ATOM 1886 N N . SER A 1 249 ? -10.190 10.032 12.634 1.00 92.12 249 SER A N 1
ATOM 1887 C CA . SER A 1 249 ? -11.552 10.487 12.945 1.00 92.12 249 SER A CA 1
ATOM 1888 C C . SER A 1 249 ? -12.632 9.916 12.017 1.00 92.12 249 SER A C 1
ATOM 1890 O O . SER A 1 249 ? -13.811 9.998 12.351 1.00 92.12 249 SER A O 1
ATOM 1892 N N . VAL A 1 250 ? -12.255 9.350 10.863 1.00 92.44 250 VAL A N 1
ATOM 1893 C CA . VAL A 1 250 ? -13.194 8.945 9.795 1.00 92.44 250 VAL A CA 1
ATOM 1894 C C . VAL A 1 250 ? -13.030 7.499 9.326 1.00 92.44 250 VAL A C 1
ATOM 1896 O O . VAL A 1 250 ? -13.923 6.963 8.676 1.00 92.44 250 VAL A O 1
ATOM 1899 N N . SER A 1 251 ? -11.920 6.843 9.662 1.00 95.00 251 SER A N 1
ATOM 1900 C CA . SER A 1 251 ? -11.656 5.441 9.339 1.00 95.00 251 SER A CA 1
ATOM 1901 C C . SER A 1 251 ? -11.200 4.683 10.576 1.00 95.00 251 SER A C 1
ATOM 1903 O O . SER A 1 251 ? -10.387 5.173 11.359 1.00 95.00 251 SER A O 1
ATOM 1905 N N . ALA A 1 252 ? -11.684 3.451 10.720 1.00 96.44 252 ALA A N 1
ATOM 1906 C CA . ALA A 1 252 ? -11.298 2.539 11.793 1.00 96.44 252 ALA A CA 1
ATOM 1907 C C . ALA A 1 252 ? -9.930 1.881 11.542 1.00 96.44 252 ALA A C 1
ATOM 1909 O O . ALA A 1 252 ? -9.265 1.448 12.485 1.00 96.44 252 ALA A O 1
ATOM 1910 N N . ALA A 1 253 ? -9.493 1.814 10.282 1.00 97.88 253 ALA A N 1
ATOM 1911 C CA . ALA A 1 253 ? -8.178 1.307 9.919 1.00 97.88 253 ALA A CA 1
ATOM 1912 C C . ALA A 1 253 ? -7.576 1.965 8.678 1.00 97.88 253 ALA A C 1
ATOM 1914 O O . ALA A 1 253 ? -8.269 2.556 7.848 1.00 97.88 253 ALA A O 1
ATOM 1915 N N . VAL A 1 254 ? -6.264 1.787 8.554 1.00 98.44 254 VAL A N 1
ATOM 1916 C CA . VAL A 1 254 ? -5.457 2.118 7.381 1.00 98.44 254 VAL A CA 1
ATOM 1917 C C . VAL A 1 254 ? -4.866 0.826 6.816 1.00 98.44 254 VAL A C 1
ATOM 1919 O O . VAL A 1 254 ? -4.179 0.112 7.541 1.00 98.44 254 VAL A O 1
ATOM 1922 N N . LEU A 1 255 ? -5.126 0.526 5.542 1.00 98.50 255 LEU A N 1
ATOM 1923 C CA . LEU A 1 255 ? -4.583 -0.606 4.783 1.00 98.50 255 LEU A CA 1
ATOM 1924 C C . LEU A 1 255 ? -3.521 -0.108 3.802 1.00 98.50 255 LEU A C 1
ATOM 1926 O O . LEU A 1 255 ? -3.848 0.593 2.853 1.00 98.50 255 LEU A O 1
ATOM 1930 N N . TYR A 1 256 ? -2.273 -0.517 3.986 1.00 98.25 256 TYR A N 1
ATOM 1931 C CA . TYR A 1 256 ? -1.198 -0.310 3.024 1.00 98.25 256 TYR A CA 1
ATOM 1932 C C . TYR A 1 256 ? -1.172 -1.434 1.983 1.00 98.25 256 TYR A C 1
ATOM 1934 O O . TYR A 1 256 ? -1.235 -2.609 2.347 1.00 98.25 256 TYR A O 1
ATOM 1942 N N . SER A 1 257 ? -1.034 -1.076 0.706 1.00 97.69 257 SER A N 1
ATOM 1943 C CA . SER A 1 257 ? -0.825 -2.001 -0.414 1.00 97.69 257 SER A CA 1
ATOM 1944 C C . SER A 1 257 ? 0.280 -1.464 -1.321 1.00 97.69 257 SER A C 1
ATOM 1946 O O . SER A 1 257 ? 0.151 -0.358 -1.844 1.00 97.69 257 SER A O 1
ATOM 1948 N N . ASP A 1 258 ? 1.321 -2.253 -1.575 1.00 96.00 258 ASP A N 1
ATOM 1949 C CA . ASP A 1 258 ? 2.277 -1.965 -2.648 1.00 96.00 258 ASP A CA 1
ATOM 1950 C C . ASP A 1 258 ? 1.559 -1.999 -4.012 1.00 96.00 258 ASP A C 1
ATOM 1952 O O . ASP A 1 258 ? 0.564 -2.715 -4.189 1.00 96.00 258 ASP A O 1
ATOM 1956 N N . VAL A 1 259 ? 2.049 -1.223 -4.986 1.00 95.75 259 VAL A N 1
ATOM 1957 C CA . VAL A 1 259 ? 1.447 -1.168 -6.335 1.00 95.75 259 VAL A CA 1
ATOM 1958 C C . VAL A 1 259 ? 1.817 -2.359 -7.228 1.00 95.75 259 VAL A C 1
ATOM 1960 O O . VAL A 1 259 ? 1.352 -2.460 -8.358 1.00 95.75 259 VAL A O 1
ATOM 1963 N N . ASP A 1 260 ? 2.648 -3.283 -6.747 1.00 93.81 260 ASP A N 1
ATOM 1964 C CA . ASP A 1 260 ? 2.866 -4.587 -7.381 1.00 93.81 260 ASP A CA 1
ATOM 1965 C C . ASP A 1 260 ? 1.930 -5.677 -6.818 1.00 93.81 260 ASP A C 1
ATOM 1967 O O . ASP A 1 260 ? 2.052 -6.858 -7.165 1.00 93.81 260 ASP A O 1
ATOM 1971 N N . ALA A 1 261 ? 0.960 -5.289 -5.982 1.00 96.00 261 ALA A N 1
ATOM 1972 C CA . ALA A 1 261 ? -0.216 -6.092 -5.689 1.00 96.00 261 ALA A CA 1
ATOM 1973 C C . ALA A 1 261 ? -1.288 -5.940 -6.783 1.00 96.00 261 ALA A C 1
ATOM 1975 O O . ALA A 1 261 ? -1.408 -4.911 -7.4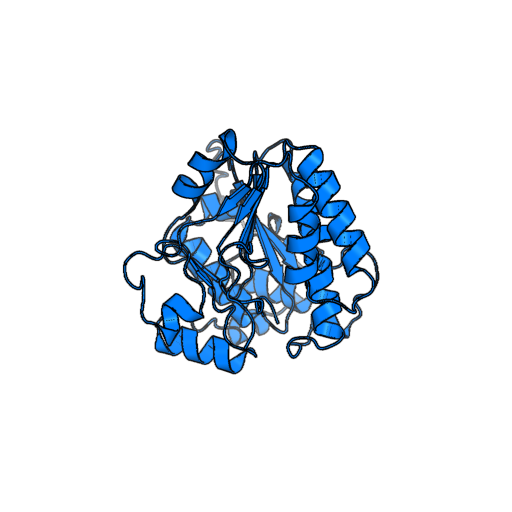40 1.00 96.00 261 ALA A O 1
ATOM 1976 N N . VAL A 1 262 ? -2.116 -6.962 -6.965 1.00 96.81 262 VAL A N 1
ATOM 1977 C CA . VAL A 1 262 ? -3.235 -6.967 -7.908 1.00 96.81 262 VAL A CA 1
ATOM 1978 C C . VAL A 1 262 ? -4.501 -7.370 -7.175 1.00 96.81 262 VAL A C 1
ATOM 1980 O O . VAL A 1 262 ? -4.606 -8.486 -6.667 1.00 96.81 262 VAL A O 1
ATOM 1983 N N . TRP A 1 263 ? -5.459 -6.447 -7.132 1.00 97.75 263 TRP A N 1
ATOM 1984 C CA . TRP A 1 263 ? -6.770 -6.633 -6.519 1.00 97.75 263 TRP A CA 1
ATOM 1985 C C . TRP A 1 263 ? -7.709 -7.289 -7.530 1.00 97.75 263 TRP A C 1
ATOM 1987 O O . TRP A 1 263 ? -8.252 -6.628 -8.406 1.00 97.75 263 TRP A O 1
ATOM 1997 N N . ARG A 1 264 ? -7.878 -8.607 -7.427 1.00 96.56 264 ARG A N 1
ATOM 1998 C CA . ARG A 1 264 ? -8.709 -9.393 -8.352 1.00 96.56 264 ARG A CA 1
ATOM 1999 C C . ARG A 1 264 ? -10.198 -9.290 -8.032 1.00 96.56 264 ARG A C 1
ATOM 2001 O O . ARG A 1 264 ? -11.018 -9.352 -8.938 1.00 96.56 264 ARG A O 1
ATOM 2008 N N . SER A 1 265 ? -10.514 -9.125 -6.750 1.00 96.44 265 SER A N 1
ATOM 2009 C CA . SER A 1 265 ? -11.869 -8.997 -6.206 1.00 96.44 265 SER A CA 1
ATOM 2010 C C . SER A 1 265 ? -11.839 -8.111 -4.962 1.00 96.44 265 SER A C 1
ATOM 2012 O O . SER A 1 265 ? -10.773 -7.902 -4.390 1.00 96.44 265 SER A O 1
ATOM 2014 N N . ASN A 1 266 ? -12.994 -7.614 -4.509 1.00 96.88 266 ASN A N 1
ATOM 2015 C CA . ASN A 1 266 ? -13.092 -6.733 -3.340 1.00 96.88 266 ASN A CA 1
ATOM 2016 C C . ASN A 1 266 ? -12.727 -7.452 -2.016 1.00 96.88 266 ASN A C 1
ATOM 2018 O O . ASN A 1 266 ? -13.520 -8.274 -1.549 1.00 96.88 266 ASN A O 1
ATOM 2022 N N . PRO A 1 267 ? -11.594 -7.132 -1.352 1.00 96.81 267 PRO A N 1
ATOM 2023 C CA . PRO A 1 267 ? -11.226 -7.732 -0.071 1.00 96.81 267 PRO A CA 1
ATOM 2024 C C . PRO A 1 267 ? -11.790 -6.967 1.137 1.00 96.81 267 PRO A C 1
ATOM 2026 O O . PRO A 1 267 ? -11.669 -7.441 2.268 1.00 96.81 267 PRO A O 1
ATOM 2029 N N . LEU A 1 268 ? -12.386 -5.784 0.940 1.00 96.75 268 LEU A N 1
ATOM 2030 C CA . LEU A 1 268 ? -12.788 -4.895 2.033 1.00 96.75 268 LEU A CA 1
ATOM 2031 C C . LEU A 1 268 ? -13.811 -5.516 2.993 1.00 96.75 268 LEU A C 1
ATOM 2033 O O . LEU A 1 268 ? -13.648 -5.302 4.194 1.00 96.75 268 LEU A O 1
ATOM 2037 N N . PRO A 1 269 ? -14.811 -6.310 2.556 1.00 95.44 269 PRO A N 1
ATOM 2038 C CA . PRO A 1 269 ? -15.713 -6.988 3.487 1.00 95.44 269 PRO A CA 1
ATOM 2039 C C . PRO A 1 269 ? -14.972 -7.945 4.430 1.00 95.44 269 PRO A C 1
ATOM 2041 O O . PRO A 1 269 ? -15.154 -7.892 5.648 1.00 95.44 269 PRO A O 1
ATOM 2044 N N . THR A 1 270 ? -14.071 -8.767 3.880 1.00 94.94 270 THR A N 1
ATOM 2045 C CA . THR A 1 270 ? -13.235 -9.692 4.655 1.00 94.94 270 THR A CA 1
ATOM 2046 C C . THR A 1 270 ? -12.352 -8.933 5.640 1.00 94.94 270 THR A C 1
ATOM 2048 O O . THR A 1 270 ? -12.330 -9.273 6.819 1.00 94.94 270 THR A O 1
ATOM 2051 N N . LEU A 1 271 ? -11.683 -7.866 5.202 1.00 96.31 271 LEU A N 1
ATOM 2052 C CA . LEU A 1 271 ? -10.814 -7.063 6.067 1.00 96.31 271 LEU A CA 1
ATOM 2053 C C . LEU A 1 271 ? -11.600 -6.326 7.159 1.00 96.31 271 LEU A C 1
ATOM 2055 O O . LEU A 1 271 ? -11.177 -6.296 8.312 1.00 96.31 271 LEU A O 1
ATOM 2059 N N . THR A 1 272 ? -12.778 -5.796 6.827 1.00 95.62 272 THR A N 1
ATOM 2060 C CA . THR A 1 272 ? -13.636 -5.060 7.766 1.00 95.62 272 THR A CA 1
ATOM 2061 C C . THR A 1 272 ? -14.103 -5.950 8.920 1.00 95.62 272 THR A C 1
ATOM 2063 O O . THR A 1 272 ? -14.105 -5.507 10.067 1.00 95.62 272 THR A O 1
ATOM 2066 N N . SER A 1 273 ? -14.413 -7.227 8.661 1.00 95.25 273 SER A N 1
ATOM 2067 C CA . SER A 1 273 ? -14.801 -8.180 9.717 1.00 95.25 273 SER A CA 1
ATOM 2068 C C . SER A 1 273 ? -13.704 -8.459 10.761 1.00 95.25 273 SER A C 1
ATOM 2070 O O . SER A 1 273 ? -13.999 -8.930 11.862 1.00 95.25 273 SER A O 1
ATOM 2072 N N . LEU A 1 274 ? -12.443 -8.145 10.444 1.00 94.81 274 LEU A N 1
ATOM 2073 C CA . LEU A 1 274 ? -11.296 -8.355 11.330 1.00 94.81 274 LEU A CA 1
ATOM 2074 C C . LEU A 1 274 ? -11.032 -7.156 12.256 1.00 94.81 274 LEU A C 1
ATOM 2076 O O . LEU A 1 274 ? -10.386 -7.325 13.290 1.00 94.81 274 LEU A O 1
ATOM 2080 N N . LEU A 1 275 ? -11.550 -5.965 11.929 1.00 90.12 275 LEU A N 1
ATOM 2081 C CA . LEU A 1 275 ? -11.261 -4.711 12.641 1.00 90.12 275 LEU A CA 1
ATOM 2082 C C . LEU A 1 275 ? -11.569 -4.722 14.146 1.00 90.12 275 LEU A C 1
ATOM 2084 O O . LEU A 1 275 ? -10.764 -4.185 14.906 1.00 90.12 275 LEU A O 1
ATOM 2088 N N . PRO A 1 276 ? -12.670 -5.331 14.632 1.00 89.88 276 PRO A N 1
ATOM 2089 C CA . PRO A 1 276 ? -12.939 -5.357 16.073 1.00 89.88 276 PRO A CA 1
ATOM 2090 C C . PRO A 1 276 ? -11.955 -6.246 16.853 1.00 89.88 276 PRO A C 1
ATOM 2092 O O . PRO A 1 276 ? -11.767 -6.090 18.064 1.00 89.88 276 PRO A O 1
ATOM 2095 N N . GLN A 1 277 ? -11.337 -7.209 16.167 1.00 93.88 277 GLN A N 1
ATOM 2096 C CA . GLN A 1 277 ? -10.617 -8.322 16.781 1.00 93.88 277 GLN A CA 1
ATOM 2097 C C . GLN A 1 277 ? -9.104 -8.115 16.799 1.00 93.88 277 GLN A C 1
ATOM 2099 O O . GLN A 1 277 ? -8.434 -8.649 17.681 1.00 93.88 277 GLN A O 1
ATOM 2104 N N . TYR A 1 278 ? -8.573 -7.338 15.855 1.00 96.50 278 TYR A N 1
ATOM 2105 C CA . TYR A 1 278 ? -7.139 -7.236 15.625 1.00 96.50 278 TYR A CA 1
ATOM 2106 C C . TYR A 1 278 ? -6.686 -5.791 15.458 1.00 96.50 278 TYR A C 1
ATOM 2108 O O . TYR A 1 278 ? -7.350 -4.971 14.830 1.00 96.50 278 TYR A O 1
ATOM 2116 N N . ASP A 1 279 ? -5.513 -5.501 16.005 1.00 97.19 279 ASP A N 1
ATOM 2117 C CA . ASP A 1 279 ? -4.858 -4.201 15.905 1.00 97.19 279 ASP A CA 1
ATOM 2118 C C . ASP A 1 279 ? -3.966 -4.131 14.657 1.00 97.19 279 ASP A C 1
ATOM 2120 O O . ASP A 1 279 ? -3.805 -3.063 14.061 1.00 97.19 279 ASP A O 1
ATOM 2124 N N . VAL A 1 280 ? -3.421 -5.284 14.250 1.00 97.12 280 VAL A N 1
ATOM 2125 C CA . VAL A 1 280 ? -2.601 -5.466 13.048 1.00 97.12 280 VAL A CA 1
ATOM 2126 C C . VAL A 1 280 ? -3.115 -6.675 12.275 1.00 97.12 280 VAL A C 1
ATOM 2128 O O . VAL A 1 280 ? -3.299 -7.752 12.838 1.00 97.12 280 VAL A O 1
ATOM 2131 N N . VAL A 1 281 ? -3.310 -6.523 10.972 1.00 96.69 281 VAL A N 1
ATOM 2132 C CA . VAL A 1 281 ? -3.664 -7.617 10.063 1.00 96.69 281 VAL A CA 1
ATOM 2133 C C . VAL A 1 281 ? -2.743 -7.539 8.859 1.00 96.69 281 VAL A C 1
ATOM 2135 O O . VAL A 1 281 ? -2.561 -6.456 8.326 1.00 96.69 281 VAL A O 1
ATOM 2138 N N . GLY A 1 282 ? -2.180 -8.636 8.365 1.00 94.31 282 GLY A N 1
ATOM 2139 C CA . GLY A 1 282 ? -1.424 -8.549 7.114 1.00 94.31 282 GLY A CA 1
ATOM 2140 C C . GLY A 1 282 ? -1.255 -9.861 6.383 1.00 94.31 282 GLY A C 1
ATOM 2141 O O . GLY A 1 282 ? -1.498 -10.935 6.937 1.00 94.31 282 GLY A O 1
ATOM 2142 N N . ALA A 1 283 ? -0.883 -9.759 5.110 1.00 92.31 283 ALA A N 1
ATOM 2143 C CA . ALA A 1 283 ? -0.586 -10.920 4.288 1.00 92.31 283 ALA A CA 1
ATOM 2144 C C . ALA A 1 283 ? 0.604 -11.683 4.873 1.00 92.31 283 ALA A C 1
ATOM 2146 O O . ALA A 1 283 ? 1.535 -11.090 5.418 1.00 92.31 283 ALA A O 1
ATOM 2147 N N . GLN A 1 284 ? 0.558 -13.004 4.771 1.00 88.38 284 GLN A N 1
ATOM 2148 C CA . GLN A 1 284 ? 1.659 -13.858 5.192 1.00 88.38 284 GLN A CA 1
ATOM 2149 C C . GLN A 1 284 ? 2.751 -13.852 4.126 1.00 88.38 284 GLN A C 1
ATOM 2151 O O . GLN A 1 284 ? 2.459 -13.944 2.930 1.00 88.38 284 GLN A O 1
ATOM 2156 N N . ASP A 1 285 ? 4.004 -13.787 4.563 1.00 77.56 285 ASP A N 1
ATOM 2157 C CA . ASP A 1 285 ? 5.152 -14.005 3.693 1.00 77.56 285 ASP A CA 1
ATOM 2158 C C . ASP A 1 285 ? 6.015 -15.130 4.265 1.00 77.56 285 ASP A C 1
ATOM 2160 O O . ASP A 1 285 ? 6.671 -14.969 5.286 1.00 77.56 285 ASP A O 1
ATOM 2164 N N . GLU A 1 286 ? 6.023 -16.286 3.603 1.00 70.19 286 GLU A N 1
ATOM 2165 C CA . GLU A 1 286 ? 6.865 -17.434 3.988 1.00 70.19 286 GLU A CA 1
ATOM 2166 C C . GLU A 1 286 ? 8.352 -17.198 3.659 1.00 70.19 286 GLU A C 1
ATOM 2168 O O . GLU A 1 286 ? 9.199 -18.079 3.839 1.00 70.19 286 GLU A O 1
ATOM 2173 N N . HIS A 1 287 ? 8.673 -16.018 3.122 1.00 65.88 287 HIS A N 1
ATOM 2174 C CA . HIS A 1 287 ? 10.012 -15.599 2.770 1.00 65.88 287 HIS A CA 1
ATOM 2175 C C . HIS A 1 287 ? 10.357 -14.251 3.389 1.00 65.88 287 HIS A C 1
ATOM 2177 O O . HIS A 1 287 ? 9.545 -13.341 3.504 1.00 65.88 287 HIS A O 1
ATOM 2183 N N . LEU A 1 288 ? 11.639 -14.090 3.711 1.00 57.81 288 LEU A N 1
ATOM 2184 C CA . LEU A 1 288 ? 12.207 -12.810 4.141 1.00 57.81 288 LEU A CA 1
ATOM 2185 C C . LEU A 1 288 ? 12.265 -11.772 3.005 1.00 57.81 288 LEU A C 1
ATOM 2187 O O . LEU A 1 288 ? 12.712 -10.649 3.219 1.00 57.81 288 LEU A O 1
ATOM 2191 N N . VAL A 1 289 ? 11.837 -12.152 1.799 1.00 56.12 289 VAL A N 1
ATOM 2192 C CA . VAL A 1 289 ? 11.931 -11.349 0.584 1.00 56.12 289 VAL A CA 1
ATOM 2193 C C . VAL A 1 289 ? 10.546 -10.816 0.241 1.00 56.12 289 VAL A C 1
ATOM 2195 O O . VAL A 1 289 ? 9.825 -11.396 -0.566 1.00 56.12 289 VAL A O 1
ATOM 2198 N N . CYS A 1 290 ? 10.212 -9.665 0.818 1.00 60.94 290 CYS A N 1
ATOM 2199 C CA . CYS A 1 290 ? 9.216 -8.783 0.232 1.00 60.94 290 CYS A CA 1
ATOM 2200 C C . CYS A 1 290 ? 9.955 -7.715 -0.557 1.00 60.94 290 CYS A C 1
ATOM 2202 O O . CYS A 1 290 ? 10.351 -6.683 -0.011 1.00 60.94 290 CYS A O 1
ATOM 2204 N N . THR A 1 291 ? 10.166 -7.985 -1.845 1.00 56.09 291 THR A N 1
ATOM 2205 C CA . THR A 1 291 ? 10.774 -6.977 -2.721 1.00 56.09 291 THR A CA 1
ATOM 2206 C C . THR A 1 291 ? 9.868 -5.776 -2.913 1.00 56.09 291 THR A C 1
ATOM 2208 O O . THR A 1 291 ? 10.406 -4.703 -3.124 1.00 56.09 291 THR A O 1
ATOM 2211 N N . GLY A 1 292 ? 8.548 -5.954 -2.756 1.00 53.81 292 GLY A N 1
ATOM 2212 C CA . GLY A 1 292 ? 7.549 -4.887 -2.740 1.00 53.81 292 GLY A CA 1
ATOM 2213 C C . GLY A 1 292 ? 7.744 -3.847 -3.840 1.00 53.81 292 GLY A C 1
ATOM 2214 O O . GLY A 1 292 ? 8.335 -4.106 -4.885 1.00 53.81 292 GLY A O 1
ATOM 2215 N N . PHE A 1 293 ? 7.280 -2.634 -3.603 1.00 49.09 293 PHE A N 1
ATOM 2216 C CA . PHE A 1 293 ? 7.581 -1.506 -4.476 1.00 49.09 293 PHE A CA 1
ATOM 2217 C C . PHE A 1 293 ? 9.113 -1.351 -4.712 1.00 49.09 293 PHE A C 1
ATOM 2219 O O . PHE A 1 293 ? 9.848 -1.406 -3.726 1.00 49.09 293 PHE A O 1
ATOM 2226 N N . PHE A 1 294 ? 9.536 -1.135 -5.983 1.00 48.22 294 PHE A N 1
ATOM 2227 C CA . PHE A 1 294 ? 10.898 -0.946 -6.576 1.00 48.22 294 PHE A CA 1
ATOM 2228 C C . PHE A 1 294 ? 11.638 -2.157 -7.190 1.00 48.22 294 PHE A C 1
ATOM 2230 O O . PHE A 1 294 ? 11.910 -3.169 -6.503 1.00 48.22 294 PHE A O 1
#

pLDDT: mean 83.81, std 19.32, range [27.3, 98.56]

Secondary structure (DSSP, 8-state):
-----TTPEEEEEEEEETT-HHHHHHHHHHHHHHTTS-S-HHHHHHHHHHH-TTS-EEEE-TTTS-BHIIIIIS--STTT-SEEE-TTS-SHHHHHHHHHHTT------HHHHHHS-GGGSS----------------PPP---SEEEEEEEEGGGHHHHHHHHHHHHHHH-HHHHHHHEEEEEESHHHHHHHHHTTSS-GGGEEE---SS---THHHHPPPPTTSHHHHHHHTHHHHHHHHHHHHHTTT-SEEEEE-TTEEE-S--HHHHHTTTTT-SEEEEE-SSS------

InterPro domains:
  IPR005069 Nucleotide-diphospho-sugar transferase [PF03407] (6-96)
  IPR005069 Nucleotide-diphospho-sugar transferase [PF03407] (187-287)
  IPR052636 UDP-D-xylose:L-fucose alpha-1,3-D-xylosyltransferase [PTHR47032] (5-106)

Radius of gyration: 18.95 Å; chains: 1; bounding box: 47×56×47 Å

Sequence (294 aa):
VGAQDEHLVCTGFFMFSTGSPRVRSLLRDWEAAISHGKVVNQYVFNEKLQAYRDLRVSRLPHSLFPSGKKFFHQSQHKDSALVVHANYFQGQDAKRGKLKEAGLWQDANVAAAVSAPIAKLASATSTDGHPAQYHADTSPAVAAPITIISFTNFGMLDFALNWLHHLRAAIGAPQLAASLLMYVVGEDARAALLASGLLPEGCIRDGTLGGGLDAGHATAGFKYESPGFKKLAAQRPRIVLAAIEERSSVSAAVLYSDVDAVWRSNPLPTLTSLLPQYDVVGAQDEHLVCTGFF

Foldseek 3Di:
DDAQPLPFFFLQWKKFFLPDPVSLVLLVQLLVVLVVLQDDSRVSSVVSVVVCPVFFEAADDCLAENELCVVQVVVHNLPRHQKYFVQPDWDDVRLQVSCVVSVLADQQCLVQLLVPPPPPVPPPDDDDDDDDDPPPPVDPQDQQQEAEEEEEAQQCLRLLLSLLVQVCVAQNDSNCQRRAAYAYEDDSSVSSVVSSVSDDNVNYDHLPFDDDDDPCLRHHQDGQSDSSLSSSSSSSSVRLSVCSVVCVVRYRMYIRHFSSMGRNHHCRVVVVVCSVPGRMYGYGDSDPGRSGGD

Organism: NCBI:txid63592